Protein AF-G7W9F0-F1 (afdb_monomer)

Solvent-accessible surface area (backbone atoms only — not comparable to full-atom values): 12262 Å² total; per-residue (Å²): 145,71,78,68,65,60,58,56,55,52,53,54,56,57,59,72,75,60,68,89,73,73,65,79,66,88,69,46,74,64,54,53,34,53,52,49,38,54,46,61,60,58,71,61,69,81,61,86,38,56,63,58,47,19,74,74,65,67,46,52,51,70,58,46,38,73,76,39,69,46,54,68,49,41,52,49,49,23,50,52,48,53,49,48,61,28,52,59,64,69,86,69,61,88,69,80,91,68,55,68,68,60,49,55,53,49,50,50,39,50,31,50,50,37,43,48,48,59,52,48,69,46,40,76,80,48,99,68,82,85,71,74,72,70,70,80,81,80,55,64,59,67,66,51,48,55,52,46,39,56,50,47,51,55,50,49,62,75,35,39,83,77,44,59,75,44,61,78,81,46,54,71,67,58,53,36,51,53,51,45,51,41,50,51,56,24,53,77,70,68,46,80,58,60,66,67,58,55,55,52,49,49,66,74,77,104

Structure (mmCIF, N/CA/C/O backbone):
data_AF-G7W9F0-F1
#
_entry.id   AF-G7W9F0-F1
#
loop_
_atom_site.group_PDB
_atom_site.id
_atom_site.type_symbol
_atom_site.label_atom_id
_atom_site.label_alt_id
_atom_site.label_comp_id
_atom_site.label_asym_id
_atom_site.label_entity_id
_atom_site.label_seq_id
_atom_site.pdbx_PDB_ins_code
_atom_site.Cartn_x
_atom_site.Cartn_y
_atom_site.Cartn_z
_atom_site.occupancy
_atom_site.B_iso_or_equiv
_atom_site.auth_seq_id
_atom_site.auth_comp_id
_atom_site.auth_asym_id
_atom_site.auth_atom_id
_atom_site.pdbx_PDB_model_num
ATOM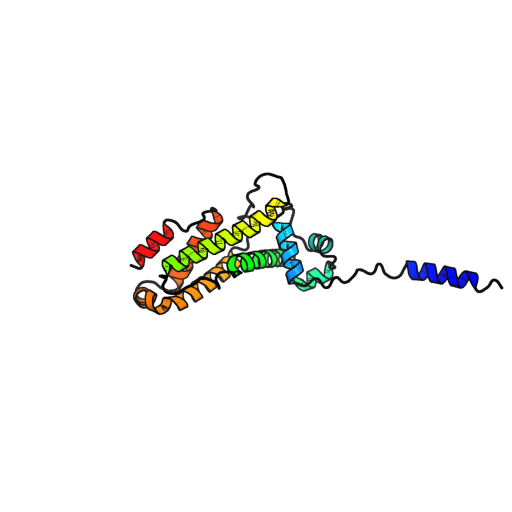 1 N N . MET A 1 1 ? -28.127 -16.343 71.015 1.00 47.62 1 MET A N 1
ATOM 2 C CA . MET A 1 1 ? -28.077 -16.874 69.634 1.00 47.62 1 MET A CA 1
ATOM 3 C C . MET A 1 1 ? -28.679 -15.855 68.645 1.00 47.62 1 MET A C 1
ATOM 5 O O . MET A 1 1 ? -29.548 -16.198 67.866 1.00 47.62 1 MET A O 1
ATOM 9 N N . LEU A 1 2 ? -28.244 -14.585 68.701 1.00 41.56 2 LEU A N 1
ATOM 10 C CA . LEU A 1 2 ? -28.721 -13.490 67.826 1.00 41.56 2 LEU A CA 1
ATOM 11 C C . LEU A 1 2 ? -27.568 -12.614 67.280 1.00 41.56 2 LEU A C 1
ATOM 13 O O . LEU A 1 2 ? -27.803 -11.727 66.473 1.00 41.56 2 LEU A O 1
ATOM 17 N N . GLY A 1 3 ? -26.312 -12.883 67.667 1.00 36.66 3 GLY A N 1
ATOM 18 C CA . GLY A 1 3 ? -25.141 -12.101 67.236 1.00 36.66 3 GLY A CA 1
ATOM 19 C C . GLY A 1 3 ? -24.518 -12.528 65.900 1.00 36.66 3 GLY A C 1
ATOM 20 O O . GLY A 1 3 ? -23.755 -11.765 65.323 1.00 36.66 3 GLY A O 1
ATOM 21 N N . TYR A 1 4 ? -24.851 -13.713 65.378 1.00 40.19 4 TYR A N 1
ATOM 22 C CA . TYR A 1 4 ? -24.243 -14.246 64.146 1.00 40.19 4 TYR A CA 1
ATOM 23 C C . TYR A 1 4 ? -25.062 -13.979 62.875 1.00 40.19 4 TYR A C 1
ATOM 25 O O . TYR A 1 4 ? -24.548 -14.143 61.775 1.00 40.19 4 TYR A O 1
ATOM 33 N N . MET A 1 5 ? -26.318 -13.536 63.002 1.00 40.00 5 MET A N 1
ATOM 34 C CA . MET A 1 5 ? -27.197 -13.327 61.844 1.00 40.00 5 MET A CA 1
ATOM 35 C C . MET A 1 5 ? -26.981 -11.952 61.176 1.00 40.00 5 MET A C 1
ATOM 37 O O . MET A 1 5 ? -27.199 -11.817 59.978 1.00 40.00 5 MET A O 1
ATOM 41 N N . LEU A 1 6 ? -26.468 -10.953 61.911 1.00 42.19 6 LEU A N 1
ATOM 42 C CA . LEU A 1 6 ? -26.143 -9.623 61.367 1.00 42.19 6 LEU A CA 1
ATOM 43 C C . LEU A 1 6 ? -24.779 -9.570 60.654 1.00 42.19 6 LEU A C 1
ATOM 45 O O . LEU A 1 6 ? -24.628 -8.825 59.690 1.00 42.19 6 LEU A O 1
ATOM 49 N N . LEU A 1 7 ? -23.812 -10.402 61.059 1.00 40.84 7 LEU A N 1
ATOM 50 C CA . LEU A 1 7 ? -22.506 -10.496 60.387 1.00 40.84 7 LEU A CA 1
ATOM 51 C C . LEU A 1 7 ? -22.601 -11.146 58.998 1.00 40.84 7 LEU A C 1
ATOM 53 O O . LEU A 1 7 ? -21.864 -10.757 58.099 1.00 40.84 7 LEU A O 1
ATOM 57 N N . GLY A 1 8 ? -23.537 -12.081 58.795 1.00 38.03 8 GLY A N 1
ATOM 58 C CA . GLY A 1 8 ? -23.755 -12.715 57.490 1.00 38.03 8 GLY A CA 1
ATOM 59 C C . GLY A 1 8 ? -24.348 -11.765 56.445 1.00 38.03 8 GLY A C 1
ATOM 60 O O . GLY A 1 8 ? -23.911 -11.765 55.300 1.00 38.03 8 GLY A O 1
ATOM 61 N N . VAL A 1 9 ? -25.295 -10.906 56.838 1.00 43.69 9 VAL A N 1
ATOM 62 C CA . VAL A 1 9 ? -25.929 -9.945 55.916 1.00 43.69 9 VAL A CA 1
ATOM 63 C C . VAL A 1 9 ? -24.989 -8.774 55.601 1.00 43.69 9 VAL A C 1
ATOM 65 O O . VAL A 1 9 ? -24.925 -8.341 54.455 1.00 43.69 9 VAL A O 1
ATOM 68 N N . ALA A 1 10 ? -24.185 -8.321 56.571 1.00 37.44 10 ALA A N 1
ATOM 69 C CA . ALA A 1 10 ? -23.171 -7.290 56.338 1.00 37.44 10 ALA A CA 1
ATOM 70 C C . ALA A 1 10 ? -22.049 -7.757 55.388 1.00 37.44 10 ALA A C 1
ATOM 72 O O . ALA A 1 10 ? -21.593 -6.970 54.563 1.00 37.44 10 ALA A O 1
ATOM 73 N N . LEU A 1 11 ? -21.643 -9.035 55.444 1.00 36.75 11 LEU A N 1
ATOM 74 C CA . LEU A 1 11 ? -20.636 -9.596 54.531 1.00 36.75 11 LEU A CA 1
ATOM 75 C C . LEU A 1 11 ? -21.171 -9.762 53.096 1.00 36.75 11 LEU A C 1
ATOM 77 O O . LEU A 1 11 ? -20.421 -9.604 52.138 1.00 36.75 11 LEU A O 1
ATOM 81 N N . ILE A 1 12 ? -22.472 -10.038 52.938 1.00 41.06 12 ILE A N 1
ATOM 82 C CA . ILE A 1 12 ? -23.128 -10.116 51.622 1.00 41.06 12 ILE A CA 1
ATOM 83 C C . ILE A 1 12 ? -23.271 -8.719 50.996 1.00 41.06 12 ILE A C 1
ATOM 85 O O . ILE A 1 12 ? -23.064 -8.578 49.795 1.00 41.06 12 ILE A O 1
ATOM 89 N N . ILE A 1 13 ? -23.561 -7.685 51.795 1.00 40.62 13 ILE A N 1
ATOM 90 C CA . ILE A 1 13 ? -23.682 -6.301 51.301 1.00 40.62 13 ILE A CA 1
ATOM 91 C C . ILE A 1 13 ? -22.301 -5.699 50.978 1.00 40.62 13 ILE A C 1
ATOM 93 O O . ILE A 1 13 ? -22.160 -5.052 49.947 1.00 40.62 13 ILE A O 1
ATOM 97 N N . LEU A 1 14 ? -21.256 -5.983 51.768 1.00 35.62 14 LEU A N 1
ATOM 98 C CA . LEU A 1 14 ? -19.883 -5.546 51.457 1.00 35.62 14 LEU A CA 1
ATOM 99 C C . LEU A 1 14 ? -19.299 -6.229 50.208 1.00 35.62 14 LEU A C 1
ATOM 101 O O . LEU A 1 14 ? -18.551 -5.597 49.469 1.00 35.62 14 LEU A O 1
ATOM 105 N N . ASN A 1 15 ? -19.672 -7.482 49.928 1.00 35.66 15 ASN A N 1
ATOM 106 C CA . ASN A 1 15 ? -19.278 -8.160 48.687 1.00 35.66 15 ASN A CA 1
ATOM 107 C C . ASN A 1 15 ? -20.084 -7.703 47.457 1.00 35.66 15 ASN A C 1
ATOM 109 O O . ASN A 1 15 ? -19.669 -7.987 46.339 1.00 35.66 15 ASN A O 1
ATOM 113 N N . ALA A 1 16 ? -21.210 -7.003 47.635 1.00 37.94 16 ALA A N 1
ATOM 114 C CA . ALA A 1 16 ? -21.998 -6.455 46.529 1.00 37.94 16 ALA A CA 1
ATOM 115 C C . ALA A 1 16 ? -21.485 -5.084 46.035 1.00 37.94 16 ALA A C 1
ATOM 117 O O . ALA A 1 16 ? -21.877 -4.648 44.956 1.00 37.94 16 ALA A O 1
ATOM 118 N N . GLU A 1 17 ? -20.597 -4.422 46.789 1.00 43.25 17 GLU A N 1
ATOM 119 C CA . GLU A 1 17 ? -20.011 -3.114 46.438 1.00 43.25 17 GLU A CA 1
ATOM 120 C C . GLU A 1 17 ? -18.516 -3.177 46.065 1.00 43.25 17 GLU A C 1
ATOM 122 O O . GLU A 1 17 ? -17.904 -2.146 45.783 1.00 43.25 17 GLU A O 1
ATOM 127 N N . ILE A 1 18 ? -17.915 -4.371 45.995 1.00 42.47 18 ILE A N 1
ATOM 128 C CA . ILE A 1 18 ? -16.535 -4.556 45.527 1.00 42.47 18 ILE A CA 1
ATOM 129 C C . ILE A 1 18 ? -16.546 -5.357 44.228 1.00 42.47 18 ILE A C 1
ATOM 131 O O . ILE A 1 18 ? -16.634 -6.580 44.232 1.00 42.47 18 ILE A O 1
ATOM 135 N N . GLY A 1 19 ? -16.389 -4.629 43.124 1.00 35.75 19 GLY A N 1
ATOM 136 C CA . GLY A 1 19 ? -15.966 -5.179 41.844 1.00 35.75 19 GLY A CA 1
ATOM 137 C C . GLY A 1 19 ? -17.111 -5.555 40.918 1.00 35.75 19 GLY A C 1
ATOM 138 O O . GLY A 1 19 ? -17.415 -6.729 40.736 1.00 35.75 19 GLY A O 1
ATOM 139 N N . ASP A 1 20 ? -17.630 -4.562 40.194 1.00 42.03 20 ASP A N 1
ATOM 140 C CA . ASP A 1 20 ? -17.785 -4.760 38.754 1.00 42.03 20 ASP A CA 1
ATOM 141 C C . ASP A 1 20 ? -16.388 -5.159 38.249 1.00 42.03 20 ASP A C 1
ATOM 143 O O . ASP A 1 20 ? -15.520 -4.309 38.029 1.00 42.03 20 ASP A O 1
ATOM 147 N N . GLU A 1 21 ? -16.099 -6.466 38.259 1.00 38.03 21 GLU A N 1
ATOM 148 C CA . GLU A 1 21 ? -14.935 -7.039 37.604 1.00 38.03 21 GLU A CA 1
ATOM 149 C C . GLU A 1 21 ? -15.091 -6.686 36.131 1.00 38.03 21 GLU A C 1
ATOM 151 O O . GLU A 1 21 ? -15.655 -7.430 35.326 1.00 38.03 21 GLU A O 1
ATOM 156 N N . MET A 1 22 ? -14.573 -5.512 35.779 1.00 40.62 22 MET A N 1
ATOM 157 C CA . MET A 1 22 ? -14.152 -5.197 34.437 1.00 40.62 22 MET A CA 1
ATOM 158 C C . MET A 1 22 ? -13.148 -6.289 34.095 1.00 40.62 22 MET A C 1
ATOM 160 O O . MET A 1 22 ? -11.968 -6.187 34.432 1.00 40.62 22 MET A O 1
ATOM 164 N N . LYS A 1 23 ? -13.647 -7.384 33.503 1.00 37.38 23 LYS A N 1
ATOM 165 C CA . LYS A 1 23 ? -12.828 -8.400 32.860 1.00 37.38 23 LYS A CA 1
ATOM 166 C C . LYS A 1 23 ? -11.822 -7.613 32.048 1.00 37.38 23 LYS A C 1
ATOM 168 O O . LYS A 1 23 ? -12.200 -6.952 31.081 1.00 37.38 23 LYS A O 1
ATOM 173 N N . ILE A 1 24 ? -10.563 -7.641 32.473 1.00 45.94 24 ILE A N 1
ATOM 174 C CA . ILE A 1 24 ? -9.461 -7.195 31.640 1.00 45.94 24 ILE A CA 1
ATOM 175 C C . ILE A 1 24 ? -9.432 -8.241 30.537 1.00 45.94 24 ILE A C 1
ATOM 177 O O . ILE A 1 24 ? -8.804 -9.289 30.656 1.00 45.94 24 ILE A O 1
ATOM 181 N N . ILE A 1 25 ? -10.252 -8.022 29.514 1.00 53.50 25 ILE A N 1
ATOM 182 C CA . ILE A 1 25 ? -10.116 -8.727 28.260 1.00 53.50 25 ILE A CA 1
ATOM 183 C C . ILE A 1 25 ? -8.716 -8.317 27.809 1.00 53.50 25 ILE A C 1
ATOM 185 O O . ILE A 1 25 ? -8.440 -7.124 27.668 1.00 53.50 25 ILE A O 1
ATOM 189 N N . ASP A 1 26 ? -7.814 -9.288 27.699 1.00 65.38 26 ASP A N 1
ATOM 190 C CA . ASP A 1 26 ? -6.466 -9.094 27.166 1.00 65.38 26 ASP A CA 1
ATOM 191 C C . ASP A 1 26 ? -6.587 -8.817 25.661 1.00 65.38 26 ASP A C 1
ATOM 193 O O . ASP A 1 26 ? -6.345 -9.670 24.813 1.00 65.38 26 ASP A O 1
ATOM 197 N N . VAL A 1 27 ? -7.135 -7.645 25.331 1.00 76.25 27 VAL A N 1
ATOM 198 C CA . VAL A 1 27 ? -7.306 -7.175 23.963 1.00 76.25 27 VAL A CA 1
ATOM 199 C C . VAL A 1 27 ? -5.952 -6.650 23.527 1.00 76.25 27 VAL A C 1
ATOM 201 O O . VAL A 1 27 ? -5.470 -5.635 24.041 1.00 76.25 27 VAL A O 1
ATOM 204 N N . SER A 1 28 ? -5.329 -7.334 22.571 1.00 86.88 28 SER A N 1
ATOM 205 C CA . SER A 1 28 ? -4.035 -6.904 22.068 1.00 86.88 28 SER A CA 1
ATOM 206 C C . SER A 1 28 ? -4.157 -5.576 21.317 1.00 86.88 28 SER A C 1
ATOM 208 O O . SER A 1 28 ? -5.213 -5.184 20.813 1.00 86.88 28 SER A O 1
ATOM 210 N N . ARG A 1 29 ? -3.027 -4.883 21.166 1.00 87.19 29 ARG A N 1
ATOM 211 C CA . ARG A 1 29 ? -2.943 -3.678 20.332 1.00 87.19 29 ARG A CA 1
ATOM 212 C C . ARG A 1 29 ? -3.455 -3.920 18.909 1.00 87.19 29 ARG A C 1
ATOM 214 O O . ARG A 1 29 ? -4.062 -3.029 18.321 1.00 87.19 29 ARG A O 1
ATOM 221 N N . GLU A 1 30 ? -3.193 -5.103 18.360 1.00 84.81 30 GLU A N 1
ATOM 222 C CA . GLU A 1 30 ? -3.622 -5.487 17.016 1.00 84.81 30 GLU A CA 1
ATOM 223 C C . GLU A 1 30 ? -5.133 -5.742 16.945 1.00 84.81 30 GLU A C 1
ATOM 225 O O . GLU A 1 30 ? -5.777 -5.277 16.006 1.00 84.81 30 GLU A O 1
ATOM 230 N N . ASP A 1 31 ? -5.722 -6.357 17.973 1.00 85.50 31 ASP A N 1
ATOM 231 C CA . ASP A 1 31 ? -7.177 -6.523 18.070 1.00 85.50 31 ASP A CA 1
ATOM 232 C C . ASP A 1 31 ? -7.892 -5.167 18.117 1.00 85.50 31 ASP A C 1
ATOM 234 O O . ASP A 1 31 ? -8.899 -4.965 17.437 1.00 85.50 31 ASP A O 1
ATOM 238 N N . ILE A 1 32 ? -7.332 -4.190 18.844 1.00 87.88 32 ILE A N 1
ATOM 239 C CA . ILE A 1 32 ? -7.872 -2.823 18.882 1.00 87.88 32 ILE A CA 1
ATOM 240 C C . ILE A 1 32 ? -7.801 -2.163 17.496 1.00 87.88 32 ILE A C 1
ATOM 242 O O . ILE A 1 32 ? -8.746 -1.487 17.086 1.00 87.88 32 ILE A O 1
ATOM 246 N N . LEU A 1 33 ? -6.703 -2.361 16.754 1.00 87.69 33 LEU A N 1
ATOM 247 C CA . LEU A 1 33 ? -6.561 -1.837 15.391 1.00 87.69 33 LEU A CA 1
ATOM 248 C C . LEU A 1 33 ? -7.573 -2.469 14.430 1.00 87.69 33 LEU A C 1
ATOM 250 O O . LEU A 1 33 ? -8.168 -1.755 13.621 1.00 87.69 33 LEU A O 1
ATOM 254 N N . LYS A 1 34 ? -7.806 -3.779 14.551 1.00 83.44 34 LYS A N 1
ATOM 255 C CA . LYS A 1 34 ? -8.809 -4.509 13.771 1.00 83.44 34 LYS A CA 1
ATOM 256 C C . LYS A 1 34 ? -10.227 -4.004 14.053 1.00 83.44 34 LYS A C 1
ATOM 258 O O . LYS A 1 34 ? -10.957 -3.695 13.117 1.00 83.44 34 LYS A O 1
ATOM 263 N N . ILE A 1 35 ? -10.591 -3.827 15.321 1.00 83.81 35 ILE A N 1
ATOM 264 C CA . ILE A 1 35 ? -11.907 -3.289 15.707 1.00 83.81 35 ILE A CA 1
ATOM 265 C C . ILE A 1 35 ? -12.059 -1.840 15.226 1.00 83.81 35 ILE A C 1
ATOM 267 O O . ILE A 1 35 ? -13.080 -1.471 14.647 1.00 83.81 35 ILE A O 1
ATOM 271 N N . GLY A 1 36 ? -11.023 -1.010 15.381 1.00 81.81 36 GLY A N 1
ATOM 272 C CA . GLY A 1 36 ? -11.036 0.364 14.874 1.00 81.81 36 GLY A CA 1
ATOM 273 C C . GLY A 1 36 ? -11.211 0.441 13.355 1.00 81.81 36 GLY A C 1
ATOM 274 O O . GLY A 1 36 ? -11.868 1.350 12.846 1.00 81.81 36 GLY A O 1
ATOM 275 N N . MET A 1 37 ? -10.655 -0.527 12.627 1.00 79.62 37 MET A N 1
ATOM 276 C CA . MET A 1 37 ? -10.789 -0.650 11.177 1.00 79.62 37 MET A CA 1
ATOM 277 C C . MET A 1 37 ? -12.226 -1.008 10.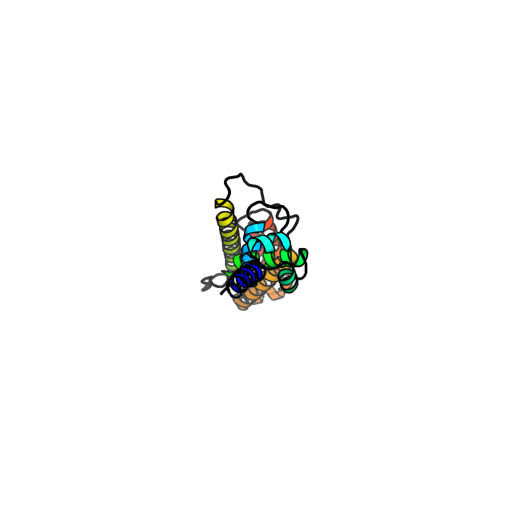784 1.00 79.62 37 MET A C 1
ATOM 279 O O . MET A 1 37 ? -12.783 -0.346 9.913 1.00 79.62 37 MET A O 1
ATOM 283 N N . GLU A 1 38 ? -12.852 -1.969 11.470 1.00 75.81 38 GLU A N 1
ATOM 284 C CA . GLU A 1 38 ? -14.270 -2.328 11.289 1.00 75.81 38 GLU A CA 1
ATOM 285 C C . GLU A 1 38 ? -15.210 -1.136 11.566 1.00 75.81 38 GLU A C 1
ATOM 287 O O . GLU A 1 38 ? -16.205 -0.924 10.866 1.00 75.81 38 GLU A O 1
ATOM 292 N N . MET A 1 39 ? -14.876 -0.293 12.548 1.00 75.19 39 MET A N 1
ATOM 293 C CA . MET A 1 39 ? -15.639 0.923 12.857 1.00 75.19 39 MET A CA 1
ATOM 294 C C . MET A 1 39 ? -15.530 2.002 11.770 1.00 75.19 39 MET A C 1
ATOM 296 O O . MET A 1 39 ? -16.514 2.686 11.493 1.00 75.19 39 MET A O 1
ATOM 300 N N . LEU A 1 40 ? -14.358 2.176 11.145 1.00 69.75 40 LEU A N 1
ATOM 301 C CA . LEU A 1 40 ? -14.171 3.163 10.071 1.00 69.75 40 LEU A CA 1
ATOM 302 C C . LEU A 1 40 ? -14.915 2.787 8.784 1.00 69.75 40 LEU A C 1
ATOM 304 O O . LEU A 1 40 ? -15.366 3.671 8.056 1.00 69.75 40 LEU A O 1
ATOM 308 N N . THR A 1 41 ? -15.023 1.494 8.491 1.00 61.34 41 THR A N 1
ATOM 309 C CA . THR A 1 41 ? -15.533 0.986 7.210 1.00 61.34 41 THR A CA 1
ATOM 310 C C . THR A 1 41 ? -17.021 0.635 7.232 1.00 61.34 41 THR A C 1
ATOM 312 O O . THR A 1 41 ? -17.650 0.640 6.179 1.00 61.34 41 THR A O 1
ATOM 315 N N . SER A 1 42 ? -17.625 0.417 8.406 1.00 60.22 42 SER A N 1
ATOM 316 C CA . SER A 1 42 ? -19.055 0.081 8.583 1.00 60.22 42 SER A CA 1
ATOM 317 C C . SER A 1 42 ? -20.041 1.247 8.367 1.00 60.22 42 SER A C 1
ATOM 319 O O . SER A 1 42 ? -21.216 1.156 8.719 1.00 60.22 42 SER A O 1
ATOM 321 N N . GLY A 1 43 ? -19.600 2.373 7.795 1.00 50.75 43 GLY A N 1
ATOM 322 C CA . GLY A 1 43 ? -20.479 3.493 7.431 1.00 50.75 43 GLY A CA 1
ATOM 323 C C . GLY A 1 43 ? -20.985 4.341 8.607 1.00 50.75 43 GLY A C 1
ATOM 324 O O . GLY A 1 43 ? -21.613 5.378 8.384 1.00 50.75 43 GLY A O 1
ATOM 325 N N . ASN A 1 44 ? -20.650 3.991 9.853 1.00 47.84 44 ASN A N 1
ATOM 326 C CA . ASN A 1 44 ? -20.874 4.841 11.022 1.00 47.84 44 ASN A CA 1
ATOM 327 C C . ASN A 1 44 ? -19.726 5.865 11.141 1.00 47.84 44 ASN A C 1
ATOM 329 O O . ASN A 1 44 ? -18.969 5.902 12.105 1.00 47.84 44 ASN A O 1
ATOM 333 N N . VAL A 1 45 ? -19.580 6.708 10.109 1.00 45.53 45 VAL A N 1
ATOM 334 C CA . VAL A 1 45 ? -18.456 7.646 9.870 1.00 45.53 45 VAL A CA 1
ATOM 335 C C . VAL A 1 45 ? -18.385 8.786 10.906 1.00 45.53 45 VAL A C 1
ATOM 337 O O . VAL A 1 45 ? -17.633 9.748 10.758 1.00 45.53 45 VAL A O 1
ATOM 340 N N . ARG A 1 46 ? -19.123 8.704 12.019 1.00 51.19 46 ARG A N 1
ATOM 341 C CA . ARG A 1 46 ? -19.061 9.686 13.109 1.00 51.19 46 ARG A CA 1
ATOM 342 C C . ARG A 1 46 ? -17.849 9.433 14.006 1.00 51.19 46 ARG A C 1
ATOM 344 O O . ARG A 1 46 ? -17.956 9.218 15.197 1.00 51.19 46 ARG A O 1
ATOM 351 N N . SER A 1 47 ? -16.684 9.562 13.378 1.00 59.06 47 SER A N 1
ATOM 352 C CA . SER A 1 47 ? -15.342 9.675 13.932 1.00 59.06 47 SER A CA 1
ATOM 353 C C . SER A 1 47 ? -14.901 8.547 14.865 1.00 59.06 47 SER A C 1
ATOM 355 O O . SER A 1 47 ? -15.326 8.484 16.003 1.00 59.06 47 SER A O 1
ATOM 357 N N . LEU A 1 48 ? -13.930 7.744 14.430 1.00 75.38 48 LEU A N 1
ATOM 358 C CA . LEU A 1 48 ? -13.179 6.853 15.314 1.00 75.38 48 LEU A CA 1
ATOM 359 C C . LEU A 1 48 ? -12.619 7.652 16.509 1.00 75.38 48 LEU A C 1
ATOM 361 O O . LEU A 1 48 ? -11.734 8.499 16.331 1.00 75.38 48 LEU A O 1
ATOM 365 N N . THR A 1 49 ? -13.156 7.430 17.713 1.00 82.06 49 THR A N 1
ATOM 366 C CA . THR A 1 49 ? -12.625 7.994 18.961 1.00 82.06 49 THR A CA 1
ATOM 367 C C . THR A 1 49 ? -12.171 6.903 19.925 1.00 82.06 49 THR A C 1
ATOM 369 O O . THR A 1 49 ? -12.632 5.765 19.877 1.00 82.06 49 THR A O 1
ATOM 372 N N . LEU A 1 50 ? -11.286 7.274 20.855 1.00 86.00 50 LEU A N 1
ATOM 373 C CA . LEU A 1 50 ? -10.862 6.399 21.954 1.00 86.00 50 LEU A CA 1
ATOM 374 C C . LEU A 1 50 ? -12.053 5.967 22.829 1.00 86.00 50 LEU A C 1
ATOM 376 O O . LEU A 1 50 ? -12.038 4.879 23.390 1.00 86.00 50 LEU A O 1
ATOM 380 N N . ARG A 1 51 ? -13.102 6.795 22.929 1.00 84.56 51 ARG A N 1
ATOM 381 C CA . ARG A 1 51 ? -14.317 6.465 23.684 1.00 84.56 51 ARG A CA 1
ATOM 382 C C . ARG A 1 51 ? -15.139 5.389 22.979 1.00 84.56 51 ARG A C 1
ATOM 384 O O . ARG A 1 51 ? -15.565 4.443 23.631 1.00 84.56 51 ARG A O 1
ATOM 391 N N . ASP A 1 52 ? -15.305 5.508 21.666 1.00 82.38 52 ASP A N 1
ATOM 392 C CA . ASP A 1 52 ? -16.051 4.520 20.884 1.00 82.38 52 ASP A CA 1
ATOM 393 C C . ASP A 1 52 ? -15.314 3.173 20.879 1.00 82.38 52 ASP A C 1
ATOM 395 O O . ASP A 1 52 ? -15.924 2.126 21.092 1.00 82.38 52 ASP A O 1
ATOM 399 N N . LEU A 1 53 ? -13.981 3.189 20.756 1.00 84.94 53 LEU A N 1
ATOM 400 C CA . LEU A 1 53 ? -13.171 1.978 20.912 1.00 84.94 53 LEU A CA 1
ATOM 401 C C . LEU A 1 53 ? -13.296 1.375 22.306 1.00 84.94 53 LEU A C 1
ATOM 403 O O . LEU A 1 53 ? -13.437 0.164 22.422 1.00 84.94 53 LEU A O 1
ATOM 407 N N . SER A 1 54 ? -13.275 2.192 23.359 1.00 86.00 54 SER A N 1
ATOM 408 C CA . SER A 1 54 ? -13.445 1.711 24.733 1.00 86.00 54 SER A CA 1
ATOM 409 C C . SER A 1 54 ? -14.765 0.956 24.897 1.00 86.00 54 SER A C 1
ATOM 411 O O . SER A 1 54 ? -14.771 -0.154 25.421 1.00 86.00 54 SER A O 1
ATOM 413 N N . SER A 1 55 ? -15.861 1.497 24.351 1.00 83.50 55 SER A N 1
ATOM 414 C CA . SER A 1 55 ? -17.170 0.833 24.397 1.00 83.50 55 SER A CA 1
ATOM 415 C C . SER A 1 55 ? -17.237 -0.477 23.612 1.00 83.50 55 SER A C 1
ATOM 417 O O . SER A 1 55 ? -17.968 -1.375 24.012 1.00 83.50 55 SER A O 1
ATOM 419 N N . GLN A 1 56 ? -16.477 -0.600 22.519 1.00 81.00 56 GLN A N 1
ATOM 420 C CA . GLN A 1 56 ? -16.491 -1.791 21.661 1.00 81.00 56 GLN A CA 1
ATOM 421 C C . GLN A 1 56 ? -15.507 -2.872 22.127 1.00 81.00 56 GLN A C 1
ATOM 423 O O . GLN A 1 56 ? -15.726 -4.056 21.897 1.00 81.00 56 GLN A O 1
ATOM 428 N N . THR A 1 57 ? -14.409 -2.471 22.768 1.00 81.81 57 THR A N 1
ATOM 429 C CA . THR A 1 57 ? -13.318 -3.371 23.184 1.00 81.81 57 THR A CA 1
ATOM 430 C C . THR A 1 57 ? -13.397 -3.767 24.659 1.00 81.81 57 THR A C 1
ATOM 432 O O . THR A 1 57 ? -12.762 -4.738 25.056 1.00 81.81 57 THR A O 1
ATOM 435 N N . GLY A 1 58 ? -14.116 -3.004 25.493 1.00 81.12 58 GLY A N 1
ATOM 436 C CA . GLY A 1 58 ? -14.072 -3.132 26.956 1.00 81.12 58 GLY A CA 1
ATOM 437 C C . GLY A 1 58 ? -12.779 -2.594 27.585 1.00 81.12 58 GLY A C 1
ATOM 438 O O . GLY A 1 58 ? -12.632 -2.608 28.805 1.00 81.12 58 GLY A O 1
ATOM 439 N N . VAL A 1 59 ? -11.840 -2.088 26.777 1.00 86.31 59 VAL A N 1
ATOM 440 C CA . VAL A 1 59 ? -10.580 -1.504 27.248 1.00 86.31 59 VAL A CA 1
ATOM 441 C C . VAL A 1 59 ? -10.841 -0.098 27.774 1.00 86.31 59 VAL A C 1
ATOM 443 O O . VAL A 1 59 ? -11.537 0.695 27.139 1.00 86.31 59 VAL A O 1
ATOM 446 N N . SER A 1 60 ? -10.255 0.258 28.919 1.00 87.50 60 SER A N 1
ATOM 447 C CA . SER A 1 60 ? -10.425 1.601 29.480 1.00 87.50 60 SER A CA 1
ATOM 448 C C . SER A 1 60 ? -9.894 2.689 28.535 1.00 87.50 60 SER A C 1
ATOM 450 O O . SER A 1 60 ? -8.872 2.518 27.863 1.00 87.50 60 SER A O 1
ATOM 452 N N . VAL A 1 61 ? -10.540 3.859 28.530 1.00 87.69 61 VAL A N 1
ATOM 453 C CA . VAL A 1 61 ? -10.071 5.021 27.756 1.00 87.69 61 VAL A CA 1
ATOM 454 C C . VAL A 1 61 ? -8.622 5.381 28.114 1.00 87.69 61 VAL A C 1
ATOM 456 O O . VAL A 1 61 ? -7.835 5.671 27.218 1.00 87.69 61 VAL A O 1
ATOM 459 N N . GLY A 1 62 ? -8.241 5.308 29.397 1.00 86.00 62 GLY A N 1
ATOM 460 C CA . GLY A 1 62 ? -6.867 5.570 29.850 1.00 86.00 62 GLY A CA 1
ATOM 461 C C . GLY A 1 62 ? -5.844 4.592 29.264 1.00 86.00 62 GLY A C 1
ATOM 462 O O . GLY A 1 62 ? -4.781 5.002 28.806 1.00 86.00 62 GLY A O 1
ATOM 463 N N . THR A 1 63 ? -6.194 3.309 29.181 1.00 85.88 63 THR A N 1
ATOM 464 C CA . THR A 1 63 ? -5.359 2.290 28.530 1.00 85.88 63 THR A CA 1
ATOM 465 C C . THR A 1 63 ? -5.222 2.557 27.028 1.00 85.88 63 THR A C 1
ATOM 467 O O . THR A 1 63 ? -4.126 2.463 26.482 1.00 85.88 63 THR A O 1
ATOM 470 N N . LEU A 1 64 ? -6.297 2.968 26.351 1.00 87.25 64 LEU A N 1
ATOM 471 C CA . LEU A 1 64 ? -6.241 3.341 24.932 1.00 87.25 64 LEU A CA 1
ATOM 472 C C . LEU A 1 64 ? -5.385 4.595 24.686 1.00 87.25 64 LEU A C 1
ATOM 474 O O . LEU A 1 64 ? -4.673 4.661 23.682 1.00 87.25 64 LEU A O 1
ATOM 478 N N . TYR A 1 65 ? -5.395 5.563 25.611 1.00 86.88 65 TYR A N 1
ATOM 479 C CA . TYR A 1 65 ? -4.466 6.698 25.591 1.00 86.88 65 TYR A CA 1
ATOM 480 C C . TYR A 1 65 ? -3.004 6.240 25.692 1.00 86.88 65 TYR A C 1
ATOM 482 O O . TYR A 1 65 ? -2.164 6.780 24.977 1.00 86.88 65 TYR A O 1
ATOM 490 N N . ASN A 1 66 ? -2.699 5.211 26.488 1.00 85.88 66 ASN A N 1
ATOM 491 C CA . ASN A 1 66 ? -1.345 4.648 26.556 1.00 85.88 66 ASN A CA 1
ATOM 492 C C . ASN A 1 66 ? -0.927 3.955 25.248 1.00 85.88 66 ASN A C 1
ATOM 494 O O . ASN A 1 66 ? 0.228 4.061 24.846 1.00 85.88 66 ASN A O 1
ATOM 498 N N . TYR A 1 67 ? -1.848 3.270 24.562 1.00 85.56 67 TYR A N 1
ATOM 499 C CA . TYR A 1 67 ? -1.540 2.586 23.298 1.00 85.56 67 TYR A CA 1
ATOM 500 C C . TYR A 1 67 ? -1.355 3.527 22.101 1.00 85.56 67 TYR A C 1
ATOM 502 O O . TYR A 1 67 ? -0.506 3.259 21.243 1.00 85.56 67 TYR A O 1
ATOM 510 N N . PHE A 1 68 ? -2.178 4.579 22.011 1.00 86.50 68 PHE A N 1
ATOM 511 C CA . PHE A 1 68 ? -2.325 5.380 20.788 1.00 86.50 68 PHE A CA 1
ATOM 512 C C . PHE A 1 68 ? -2.146 6.886 20.987 1.00 86.50 68 PHE A C 1
ATOM 514 O O . PHE A 1 68 ? -2.158 7.617 20.004 1.00 86.50 68 PHE A O 1
ATOM 521 N N . GLY A 1 69 ? -2.007 7.385 22.215 1.00 85.50 69 GLY A N 1
ATOM 522 C CA . GLY A 1 69 ? -1.714 8.790 22.516 1.00 85.50 69 GLY A CA 1
ATOM 523 C C . GLY A 1 69 ? -2.869 9.770 22.275 1.00 85.50 69 GLY A C 1
ATOM 524 O O . GLY A 1 69 ? -3.274 10.484 23.184 1.00 85.50 69 GLY A O 1
ATOM 525 N N . ASN A 1 70 ? -3.407 9.861 21.058 1.00 83.56 70 ASN A N 1
ATOM 526 C CA . ASN A 1 70 ? -4.518 10.756 20.725 1.00 83.56 70 ASN A CA 1
ATOM 527 C C . ASN A 1 70 ? -5.359 10.244 19.543 1.00 83.56 70 ASN A C 1
ATOM 529 O O . ASN A 1 70 ? -4.995 9.296 18.851 1.00 83.56 70 ASN A O 1
ATOM 533 N N . LYS A 1 71 ? -6.497 10.907 19.296 1.00 79.12 71 LYS A N 1
ATOM 534 C CA . LYS A 1 71 ? -7.452 10.558 18.231 1.00 79.12 71 LYS A CA 1
ATOM 535 C C . LYS A 1 71 ? -6.817 10.520 16.837 1.00 79.12 71 LYS A C 1
ATOM 537 O O . LYS A 1 71 ? -7.135 9.635 16.049 1.00 79.12 71 LYS A O 1
ATOM 542 N N . GLU A 1 72 ? -5.936 11.464 16.527 1.00 75.31 72 GLU A N 1
ATOM 543 C CA . GLU A 1 72 ? -5.321 11.549 15.200 1.00 75.31 72 GLU A CA 1
ATOM 544 C C . GLU A 1 72 ? -4.266 10.463 14.997 1.00 75.31 72 GLU A C 1
ATOM 546 O O . GLU A 1 72 ? -4.197 9.867 13.926 1.00 75.31 72 GLU A O 1
ATOM 551 N N . GLN A 1 73 ? -3.485 10.148 16.030 1.00 81.50 73 GLN A N 1
ATOM 552 C CA . GLN A 1 73 ? -2.571 9.013 15.997 1.00 81.50 73 GLN A CA 1
ATOM 553 C C . GLN A 1 73 ? -3.329 7.690 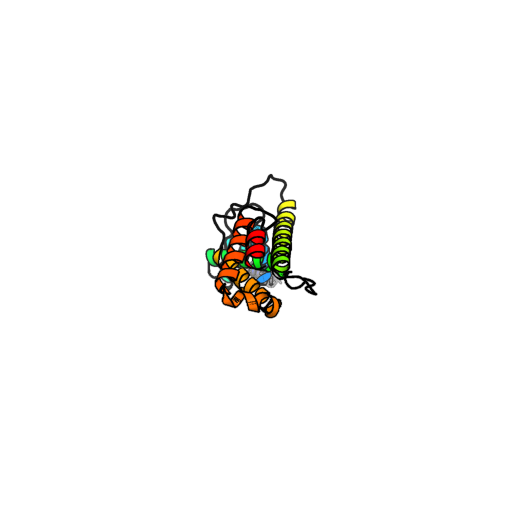15.869 1.00 81.50 73 GLN A C 1
ATOM 555 O O . GLN A 1 73 ? -3.008 6.911 14.979 1.00 81.50 73 GLN A O 1
ATOM 560 N N . LEU A 1 74 ? -4.392 7.479 16.649 1.00 83.00 74 LEU A N 1
ATOM 561 C CA . LEU A 1 74 ? -5.250 6.303 16.516 1.00 83.00 74 LEU A CA 1
ATOM 562 C C . LEU A 1 74 ? -5.751 6.113 15.074 1.00 83.00 74 LEU A C 1
ATOM 564 O O . LEU A 1 74 ? -5.611 5.032 14.510 1.00 83.00 74 LEU A O 1
ATOM 568 N N . LYS A 1 75 ? -6.301 7.166 14.455 1.00 75.81 75 LYS A N 1
ATOM 569 C CA . LYS A 1 75 ? -6.755 7.111 13.056 1.00 75.81 75 LYS A CA 1
ATOM 570 C C . LYS A 1 75 ? -5.627 6.737 12.101 1.00 75.81 75 LYS A C 1
ATOM 572 O O . LYS A 1 75 ? -5.823 5.872 11.251 1.00 75.81 75 LYS A O 1
ATOM 577 N N . ARG A 1 76 ? -4.455 7.375 12.236 1.00 75.94 76 ARG A N 1
ATOM 578 C CA . ARG A 1 76 ? -3.283 7.068 11.399 1.00 75.94 76 ARG A CA 1
ATOM 579 C C . ARG A 1 76 ? -2.891 5.605 11.511 1.00 75.94 76 ARG A C 1
ATOM 581 O O . ARG A 1 76 ? -2.582 4.986 10.502 1.00 75.94 76 ARG A O 1
ATOM 588 N N . GLU A 1 77 ? -2.923 5.059 12.716 1.00 83.12 77 GLU A N 1
ATOM 589 C CA . GLU A 1 77 ? -2.518 3.685 12.967 1.00 83.12 77 GLU A CA 1
ATOM 590 C C . GLU A 1 77 ? -3.537 2.653 12.491 1.00 83.12 77 GLU A C 1
ATOM 592 O O . GLU A 1 77 ? -3.146 1.666 11.873 1.00 83.12 77 GLU A O 1
ATOM 597 N N . VAL A 1 78 ? -4.833 2.898 12.692 1.00 79.69 78 VAL A N 1
ATOM 598 C CA . VAL A 1 78 ? -5.901 2.039 12.155 1.00 79.69 78 VAL A CA 1
ATOM 599 C C . VAL A 1 78 ? -5.871 2.024 10.628 1.00 79.69 78 VAL A C 1
ATOM 601 O O . VAL A 1 78 ? -5.949 0.962 10.012 1.00 79.69 78 VAL A O 1
ATOM 604 N N . LEU A 1 79 ? -5.686 3.186 9.999 1.00 73.94 79 LEU A N 1
ATOM 605 C CA . LEU A 1 79 ? -5.506 3.258 8.551 1.00 73.94 79 LEU A CA 1
ATOM 606 C C . LEU A 1 79 ? -4.209 2.548 8.147 1.00 73.94 79 LEU A C 1
ATOM 608 O O . LEU A 1 79 ? -4.229 1.685 7.279 1.00 73.94 79 LEU A O 1
ATOM 612 N N . GLY A 1 80 ? -3.089 2.808 8.820 1.00 75.88 80 GLY A N 1
ATOM 613 C CA . GLY A 1 80 ? -1.815 2.130 8.563 1.00 75.88 80 GLY A CA 1
ATOM 614 C C . GLY A 1 80 ? -1.887 0.601 8.679 1.00 75.88 80 GLY A C 1
ATOM 615 O O . GLY A 1 80 ? -1.192 -0.093 7.928 1.00 75.88 80 GLY A O 1
ATOM 616 N N . TYR A 1 81 ? -2.733 0.084 9.576 1.00 79.31 81 TYR A N 1
ATOM 617 C CA . TYR A 1 81 ? -3.055 -1.336 9.717 1.00 79.31 81 TYR A CA 1
ATOM 618 C C . TYR A 1 81 ? -3.865 -1.859 8.529 1.00 79.31 81 TYR A C 1
ATOM 620 O O . TYR A 1 81 ? -3.496 -2.876 7.945 1.00 79.31 81 TYR A O 1
ATOM 628 N N . PHE A 1 82 ? -4.891 -1.120 8.097 1.00 77.38 82 PHE A N 1
ATOM 629 C CA . PHE A 1 82 ? -5.651 -1.444 6.890 1.00 77.38 82 PHE A CA 1
ATOM 630 C C . PHE A 1 82 ? -4.738 -1.593 5.668 1.00 77.38 82 PHE A C 1
ATOM 632 O O . PHE A 1 82 ? -4.815 -2.582 4.941 1.00 77.38 82 PHE A O 1
ATOM 639 N N . TRP A 1 83 ? -3.809 -0.654 5.496 1.00 74.38 83 TRP A N 1
ATOM 640 C CA . TRP A 1 83 ? -2.833 -0.675 4.408 1.00 74.38 83 TRP A CA 1
ATOM 641 C C . TRP A 1 83 ? -1.844 -1.814 4.535 1.00 74.38 83 TRP A C 1
ATOM 643 O O . TRP A 1 83 ? -1.570 -2.494 3.552 1.00 74.38 83 TRP A O 1
ATOM 653 N N . LYS A 1 84 ? -1.362 -2.075 5.757 1.00 75.38 84 LYS A N 1
ATOM 654 C CA . LYS A 1 84 ? -0.526 -3.247 6.027 1.00 75.38 84 LYS A CA 1
ATOM 655 C C . LYS A 1 84 ? -1.221 -4.510 5.529 1.00 75.38 84 LYS A C 1
ATOM 657 O O . LYS A 1 84 ? -0.564 -5.284 4.858 1.00 75.38 84 LYS A O 1
ATOM 662 N N . LEU A 1 85 ? -2.512 -4.691 5.811 1.00 76.56 85 LEU A N 1
ATOM 663 C CA . LEU A 1 85 ? -3.279 -5.863 5.382 1.00 76.56 85 LEU A CA 1
ATOM 664 C C . LEU A 1 85 ? -3.527 -5.897 3.871 1.00 76.56 85 LEU A C 1
ATOM 666 O O . LEU A 1 85 ? -3.346 -6.946 3.255 1.00 76.56 85 LEU A O 1
ATOM 670 N N . ALA A 1 86 ? -3.900 -4.767 3.265 1.00 74.00 86 ALA A N 1
ATOM 671 C CA . ALA A 1 86 ? -4.126 -4.683 1.823 1.00 74.00 86 ALA A CA 1
ATOM 672 C C . ALA A 1 86 ? -2.847 -4.998 1.019 1.00 74.00 86 ALA A C 1
ATOM 674 O O . ALA A 1 86 ? -2.917 -5.696 0.006 1.00 74.00 86 ALA A O 1
ATOM 675 N N . MET A 1 87 ? -1.690 -4.554 1.523 1.00 68.62 87 MET A N 1
ATOM 676 C CA . MET A 1 87 ? -0.363 -4.784 0.937 1.00 68.62 87 MET A CA 1
ATOM 677 C C . MET A 1 87 ? 0.306 -6.087 1.420 1.00 68.62 87 MET A C 1
ATOM 679 O O . MET A 1 87 ? 1.327 -6.495 0.880 1.00 68.62 87 MET A O 1
ATOM 683 N N . HIS A 1 88 ? -0.247 -6.788 2.423 1.00 67.56 88 HIS A N 1
ATOM 684 C CA . HIS A 1 88 ? 0.447 -7.903 3.093 1.00 67.56 88 HIS A CA 1
ATOM 685 C C . HIS A 1 88 ? 0.751 -9.098 2.177 1.00 67.56 88 HIS A C 1
ATOM 687 O O . HIS A 1 88 ? 1.597 -9.918 2.515 1.00 67.56 88 HIS A O 1
ATOM 693 N N . GLN A 1 89 ? 0.061 -9.220 1.041 1.00 54.22 89 GLN A N 1
ATOM 694 C CA . GLN A 1 89 ? 0.167 -10.385 0.156 1.00 54.22 89 GLN A CA 1
ATOM 695 C C . GLN A 1 89 ? 1.089 -10.178 -1.053 1.00 54.22 89 GLN A C 1
ATOM 697 O O . GLN A 1 89 ? 1.150 -11.044 -1.920 1.00 54.22 89 GLN A O 1
ATOM 702 N N . GLU A 1 90 ? 1.845 -9.081 -1.102 1.00 52.53 90 GLU A N 1
ATOM 703 C CA . GLU A 1 90 ? 2.904 -8.875 -2.104 1.00 52.53 90 GLU A CA 1
ATOM 704 C C . GLU A 1 90 ? 4.068 -9.875 -1.948 1.00 52.53 90 GLU A C 1
ATOM 706 O O . GLU A 1 90 ? 4.853 -10.057 -2.871 1.00 52.53 90 GLU A O 1
ATOM 711 N N . SER A 1 91 ? 4.165 -10.568 -0.806 1.00 49.25 91 SER A N 1
ATOM 712 C CA . SER A 1 91 ? 5.175 -11.600 -0.534 1.00 49.25 91 SER A CA 1
ATOM 713 C C . SER A 1 91 ? 4.914 -12.952 -1.215 1.00 49.25 91 SER A C 1
ATOM 715 O O . SER A 1 91 ? 5.726 -13.860 -1.060 1.00 49.25 91 SER A O 1
ATOM 717 N N . VAL A 1 92 ? 3.799 -13.103 -1.943 1.00 48.69 92 VAL A N 1
ATOM 718 C CA . VAL A 1 92 ? 3.418 -14.340 -2.659 1.00 48.69 92 VAL A CA 1
ATOM 719 C C . VAL A 1 92 ? 3.163 -14.049 -4.141 1.00 48.69 92 VAL A C 1
ATOM 721 O O . VAL A 1 92 ? 2.204 -14.530 -4.743 1.00 48.69 92 VAL A O 1
ATOM 724 N N . LEU A 1 93 ? 3.991 -13.197 -4.740 1.00 55.50 93 LEU A N 1
ATOM 725 C CA . LEU A 1 93 ? 4.117 -13.184 -6.190 1.00 55.50 93 LEU A CA 1
ATOM 726 C C . LEU A 1 93 ? 5.012 -14.370 -6.557 1.00 55.50 93 LEU A C 1
ATOM 728 O O . LEU A 1 93 ? 6.171 -14.393 -6.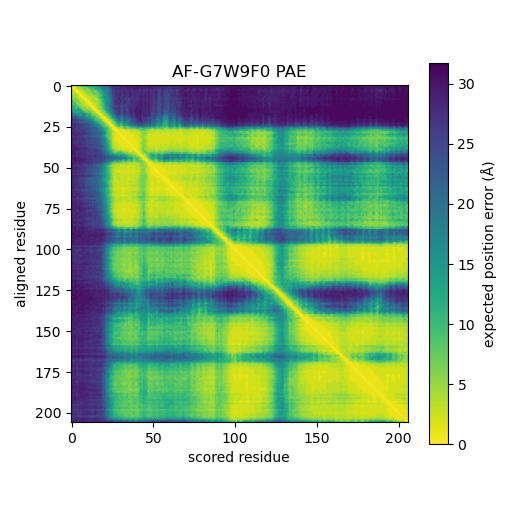158 1.00 55.50 93 LEU A O 1
ATOM 732 N N . ASP A 1 94 ? 4.468 -15.364 -7.267 1.00 53.59 94 ASP A N 1
ATOM 733 C CA . ASP A 1 94 ? 5.285 -16.343 -7.993 1.00 53.59 94 ASP A CA 1
ATOM 734 C C . ASP A 1 94 ? 6.060 -15.550 -9.051 1.00 53.59 94 ASP A C 1
ATOM 736 O O . ASP A 1 94 ? 5.546 -15.206 -10.115 1.00 53.59 94 ASP A O 1
ATOM 740 N N . CYS A 1 95 ? 7.267 -15.137 -8.682 1.00 55.66 95 CYS A N 1
ATOM 741 C CA . CYS A 1 95 ? 8.072 -14.154 -9.394 1.00 55.66 95 CYS A CA 1
ATOM 742 C C . CYS A 1 95 ? 9.180 -14.793 -10.238 1.00 55.66 95 CYS A C 1
ATOM 744 O O . CYS A 1 95 ? 10.160 -14.133 -10.583 1.00 55.66 95 CYS A O 1
ATOM 746 N N . GLU A 1 96 ? 9.028 -16.062 -10.616 1.00 61.03 96 GLU A N 1
ATOM 747 C CA . GLU A 1 96 ? 9.913 -16.653 -11.612 1.00 61.03 96 GLU A CA 1
ATOM 748 C C . GLU A 1 96 ? 9.561 -16.107 -13.006 1.00 61.03 96 GLU A C 1
ATOM 750 O O . GLU A 1 96 ? 8.504 -16.393 -13.564 1.00 61.03 96 GLU A O 1
ATOM 755 N N . ASN A 1 97 ? 10.493 -15.339 -13.580 1.00 73.81 97 ASN A N 1
ATOM 756 C CA . ASN A 1 97 ? 10.516 -14.944 -14.993 1.00 73.81 97 ASN A CA 1
ATOM 757 C C . ASN A 1 97 ? 9.413 -13.958 -15.449 1.00 73.81 97 ASN A C 1
ATOM 759 O O . ASN A 1 97 ? 8.822 -14.123 -16.518 1.00 73.81 97 ASN A O 1
ATOM 763 N N . ILE A 1 98 ? 9.150 -12.917 -14.655 1.00 87.44 98 ILE A N 1
ATOM 764 C CA . ILE A 1 98 ? 8.307 -11.767 -15.028 1.00 87.44 98 ILE A CA 1
ATOM 765 C C . ILE A 1 98 ? 9.164 -10.502 -15.186 1.00 87.44 98 ILE A C 1
ATOM 767 O O . ILE A 1 98 ? 10.091 -10.321 -14.407 1.00 87.44 98 ILE A O 1
ATOM 771 N N . ASP A 1 99 ? 8.856 -9.628 -16.151 1.00 89.75 99 ASP A N 1
ATOM 772 C CA . ASP A 1 99 ? 9.522 -8.321 -16.298 1.00 89.75 99 ASP A CA 1
ATOM 773 C C . ASP A 1 99 ? 9.051 -7.299 -15.251 1.00 89.75 99 ASP A C 1
ATOM 775 O O . ASP A 1 99 ? 7.934 -7.389 -14.726 1.00 89.75 99 ASP A O 1
ATOM 779 N N . PHE A 1 100 ? 9.880 -6.289 -14.983 1.00 89.56 100 PHE A N 1
ATOM 780 C CA . PHE A 1 100 ? 9.649 -5.254 -13.976 1.00 89.56 100 PHE A CA 1
ATOM 781 C C . PHE A 1 100 ? 8.261 -4.616 -14.082 1.00 89.56 100 PHE A C 1
ATOM 783 O O . PHE A 1 100 ? 7.531 -4.549 -13.091 1.00 89.56 100 PHE A O 1
ATOM 790 N N . ILE A 1 101 ? 7.850 -4.191 -15.282 1.00 91.31 101 ILE A N 1
ATOM 791 C CA . ILE A 1 101 ? 6.564 -3.503 -15.478 1.00 91.31 101 ILE A CA 1
ATOM 792 C C . ILE A 1 101 ? 5.391 -4.433 -15.210 1.00 91.31 101 ILE A C 1
ATOM 794 O O . ILE A 1 101 ? 4.443 -4.052 -14.522 1.00 91.31 101 ILE A O 1
ATOM 798 N N . SER A 1 102 ? 5.461 -5.667 -15.700 1.00 91.12 102 SER A N 1
ATOM 799 C CA . SER A 1 102 ? 4.425 -6.661 -15.427 1.00 91.12 102 SER A CA 1
ATOM 800 C C . SER A 1 102 ? 4.336 -6.979 -13.927 1.00 91.12 102 SER A C 1
ATOM 802 O O . SER A 1 102 ? 3.237 -7.157 -13.401 1.00 91.12 102 SER A O 1
ATOM 804 N N . HIS A 1 103 ? 5.462 -6.978 -13.207 1.00 89.44 103 HIS A N 1
ATOM 805 C CA . HIS A 1 103 ? 5.489 -7.154 -11.753 1.00 89.44 103 HIS A CA 1
ATOM 806 C C . HIS A 1 103 ? 4.810 -5.972 -11.031 1.00 89.44 103 HIS A C 1
ATOM 808 O O . HIS A 1 103 ? 3.982 -6.180 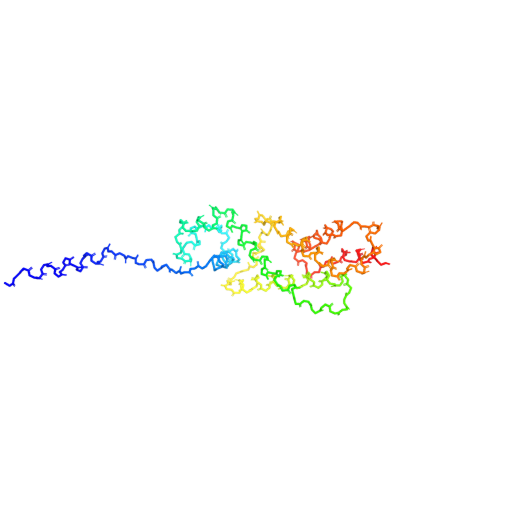-10.140 1.00 89.44 103 HIS A O 1
ATOM 814 N N . VAL A 1 104 ? 5.064 -4.735 -11.473 1.00 90.31 104 VAL A N 1
ATOM 815 C CA . VAL A 1 104 ? 4.376 -3.529 -10.981 1.00 90.31 104 VAL A CA 1
ATOM 816 C C . VAL A 1 104 ? 2.862 -3.606 -11.230 1.00 90.31 104 VAL A C 1
ATOM 818 O O . VAL A 1 104 ? 2.077 -3.304 -10.333 1.00 90.31 104 VAL A O 1
ATOM 821 N N . GLU A 1 105 ? 2.410 -4.035 -12.408 1.00 91.19 105 GLU A N 1
ATOM 822 C CA . GLU A 1 105 ? 0.976 -4.164 -12.716 1.00 91.19 105 GLU A CA 1
ATOM 823 C C . GLU A 1 105 ? 0.281 -5.248 -11.875 1.00 91.19 105 GLU A C 1
ATOM 825 O O . GLU A 1 105 ? -0.853 -5.061 -11.408 1.00 91.19 105 GLU A O 1
ATOM 830 N N . GLN A 1 106 ? 0.959 -6.374 -11.640 1.00 88.56 106 GLN A N 1
ATOM 831 C CA . GLN A 1 106 ? 0.442 -7.450 -10.796 1.00 88.56 106 GLN A CA 1
ATOM 832 C C . GLN A 1 106 ? 0.352 -7.038 -9.326 1.00 88.56 106 GLN A C 1
ATOM 834 O O . GLN A 1 106 ? -0.685 -7.282 -8.702 1.00 88.56 106 GLN A O 1
ATOM 839 N N . GLY A 1 107 ? 1.377 -6.359 -8.797 1.00 87.00 107 GLY A N 1
ATOM 840 C CA . GLY A 1 107 ? 1.356 -5.800 -7.442 1.00 87.00 107 GLY A CA 1
ATOM 841 C C . GLY A 1 107 ? 0.131 -4.914 -7.219 1.00 87.00 107 GLY A C 1
ATOM 842 O O . GLY A 1 107 ? -0.628 -5.124 -6.270 1.00 87.00 107 GLY A O 1
ATOM 843 N N . TYR A 1 108 ? -0.160 -4.023 -8.173 1.00 88.88 108 TYR A N 1
ATOM 844 C CA . TYR A 1 108 ? -1.302 -3.114 -8.092 1.00 88.88 108 TYR A CA 1
ATOM 845 C C . TYR A 1 108 ? -2.623 -3.872 -8.104 1.00 88.88 108 TYR A C 1
ATOM 847 O O . TYR A 1 108 ? -3.517 -3.603 -7.304 1.00 88.88 108 TYR A O 1
ATOM 855 N N . SER A 1 109 ? -2.740 -4.852 -9.000 1.00 87.12 109 SER A N 1
ATOM 856 C CA . SER A 1 109 ? -3.947 -5.663 -9.143 1.00 87.12 109 SER A CA 1
ATOM 857 C C . SER A 1 109 ? -4.248 -6.458 -7.868 1.00 87.12 109 SER A C 1
ATOM 859 O O . SER A 1 109 ? -5.404 -6.551 -7.446 1.00 87.12 109 SER A O 1
ATOM 861 N N . ILE A 1 110 ? -3.217 -7.014 -7.222 1.00 84.94 110 ILE A N 1
ATOM 862 C CA . ILE A 1 110 ? -3.343 -7.719 -5.940 1.00 84.94 110 ILE A CA 1
ATOM 863 C C . ILE A 1 110 ? -3.754 -6.751 -4.840 1.00 84.94 110 ILE A C 1
ATOM 865 O O . ILE A 1 110 ? -4.734 -7.019 -4.141 1.00 84.94 110 ILE A O 1
ATOM 869 N N . PHE A 1 111 ? -3.045 -5.630 -4.719 1.00 84.62 111 PHE A N 1
ATOM 870 C CA . PHE A 1 111 ? -3.346 -4.580 -3.759 1.00 84.62 111 PHE A CA 1
ATOM 871 C C . PHE A 1 111 ? -4.808 -4.113 -3.888 1.00 84.62 111 PHE A C 1
ATOM 873 O O . PHE A 1 111 ? -5.565 -4.155 -2.914 1.00 84.62 111 PHE A O 1
ATOM 880 N N . PHE A 1 112 ? -5.247 -3.763 -5.099 1.00 83.75 112 PHE A N 1
ATOM 881 C CA . PHE A 1 112 ? -6.600 -3.282 -5.368 1.00 83.75 112 PHE A CA 1
ATOM 882 C C . PHE A 1 112 ? -7.658 -4.349 -5.061 1.00 83.75 112 PHE A C 1
ATOM 884 O O . PHE A 1 112 ? -8.685 -4.068 -4.443 1.00 83.75 112 PHE A O 1
ATOM 891 N N . ARG A 1 113 ? -7.397 -5.612 -5.413 1.00 83.06 113 ARG A N 1
ATOM 892 C CA . ARG A 1 113 ? -8.280 -6.734 -5.071 1.00 83.06 113 ARG A CA 1
ATOM 893 C C . ARG A 1 113 ? -8.384 -6.942 -3.560 1.00 83.06 113 ARG A C 1
ATOM 895 O O . ARG A 1 113 ? -9.475 -7.210 -3.060 1.00 83.06 113 ARG A O 1
ATOM 902 N N . ASN A 1 114 ? -7.278 -6.844 -2.829 1.00 80.44 114 ASN A N 1
ATOM 903 C CA . ASN A 1 114 ? -7.270 -6.982 -1.372 1.00 80.44 114 ASN A CA 1
ATOM 904 C C . ASN A 1 114 ? -8.025 -5.834 -0.713 1.00 80.44 114 ASN A C 1
ATOM 906 O O . ASN A 1 114 ? -8.869 -6.076 0.149 1.00 80.44 114 ASN A O 1
ATOM 910 N N . PHE A 1 115 ? -7.798 -4.611 -1.190 1.00 79.12 115 PHE A N 1
ATOM 911 C CA . PHE A 1 115 ? -8.572 -3.441 -0.810 1.00 79.12 115 PHE A CA 1
ATOM 912 C C . PHE A 1 115 ? -10.075 -3.688 -0.987 1.00 79.12 115 PHE A C 1
ATOM 914 O O . PHE A 1 115 ? -10.843 -3.539 -0.038 1.00 79.12 115 PHE A O 1
ATOM 921 N N . GLN A 1 116 ? -10.496 -4.145 -2.172 1.00 77.25 116 GLN A N 1
ATOM 922 C CA . GLN A 1 116 ? -11.899 -4.447 -2.453 1.00 77.25 116 GLN A CA 1
ATOM 923 C C . GLN A 1 116 ? -12.451 -5.561 -1.564 1.00 77.25 116 GLN A C 1
ATOM 925 O O . GLN A 1 116 ? -13.580 -5.454 -1.102 1.00 77.25 116 GLN A O 1
ATOM 930 N N . LYS A 1 117 ? -11.687 -6.628 -1.299 1.00 75.69 117 LYS A N 1
ATOM 931 C CA . LYS A 1 117 ? -12.117 -7.714 -0.404 1.00 75.69 117 LYS A CA 1
ATOM 932 C C . LYS A 1 117 ? -12.364 -7.210 1.010 1.00 75.69 117 LYS A C 1
ATOM 934 O O . LYS A 1 117 ? -13.408 -7.520 1.570 1.00 75.69 117 LYS A O 1
ATOM 939 N N . ILE A 1 118 ? -11.424 -6.440 1.555 1.00 70.19 118 ILE A N 1
ATOM 940 C CA . ILE A 1 118 ? -11.526 -5.847 2.890 1.00 70.19 118 ILE A CA 1
ATOM 941 C C . ILE A 1 118 ? -12.715 -4.879 2.937 1.00 70.19 118 ILE A C 1
ATOM 943 O O . ILE A 1 118 ? -13.521 -4.929 3.857 1.00 70.19 118 ILE A O 1
ATOM 947 N N . HIS A 1 119 ? -12.874 -4.043 1.912 1.00 68.94 119 HIS A N 1
ATOM 948 C CA . HIS A 1 119 ? -13.995 -3.114 1.813 1.00 68.94 119 HIS A CA 1
ATOM 949 C C . HIS A 1 119 ? -15.353 -3.840 1.708 1.00 68.94 119 HIS A C 1
ATOM 951 O O . HIS A 1 119 ? -16.302 -3.505 2.414 1.00 68.94 119 HIS A O 1
ATOM 957 N N . ASN A 1 120 ? -15.461 -4.865 0.858 1.00 66.12 120 ASN A N 1
ATOM 958 C CA . ASN A 1 120 ? -16.712 -5.584 0.597 1.00 66.12 120 ASN A CA 1
ATOM 959 C C . ASN A 1 120 ? -17.113 -6.522 1.741 1.00 66.12 120 ASN A C 1
ATOM 961 O O . ASN A 1 120 ? -18.297 -6.602 2.064 1.00 66.12 120 ASN A O 1
ATOM 965 N N . SER A 1 121 ? -16.161 -7.216 2.377 1.00 58.19 121 SER A N 1
ATOM 966 C CA . SER A 1 121 ? -16.453 -8.048 3.554 1.00 58.19 121 SER A CA 1
ATOM 967 C C . SER A 1 121 ? -17.029 -7.217 4.701 1.00 58.19 121 SER A C 1
ATOM 969 O O . SER A 1 121 ? -17.876 -7.701 5.447 1.00 58.19 121 SER A O 1
ATOM 971 N N . MET A 1 122 ? -16.623 -5.951 4.792 1.00 52.97 122 MET A N 1
ATOM 972 C CA . MET A 1 122 ? -17.108 -5.001 5.787 1.00 52.97 122 MET A CA 1
ATOM 973 C C . MET A 1 122 ? -18.450 -4.361 5.381 1.00 52.97 122 MET A C 1
ATOM 975 O O . MET A 1 122 ? -19.288 -4.115 6.247 1.00 52.97 122 MET A O 1
ATOM 979 N N . SER A 1 123 ? -18.708 -4.174 4.079 1.00 50.91 123 SER A N 1
ATOM 980 C CA . SER A 1 123 ? -19.975 -3.630 3.558 1.00 50.91 123 SER A CA 1
ATOM 981 C C . SER A 1 123 ? -21.146 -4.624 3.579 1.00 50.91 123 SER A C 1
ATOM 983 O O . SER A 1 123 ? -22.290 -4.200 3.716 1.00 50.91 123 SER A O 1
ATOM 985 N N . ASN A 1 124 ? -20.907 -5.936 3.475 1.00 45.44 124 ASN A N 1
ATOM 986 C CA . ASN A 1 124 ? -21.981 -6.946 3.448 1.00 45.44 124 ASN A CA 1
ATOM 987 C C . ASN A 1 124 ? -22.743 -7.093 4.785 1.00 45.44 124 ASN A C 1
ATOM 989 O O . ASN A 1 124 ? -23.769 -7.767 4.829 1.00 45.44 124 ASN A O 1
ATOM 993 N N . ASN A 1 125 ? -22.279 -6.436 5.854 1.00 48.38 125 ASN A N 1
ATOM 994 C CA . ASN A 1 125 ? -22.956 -6.382 7.154 1.00 48.38 125 ASN A CA 1
ATOM 995 C C . ASN A 1 125 ? -23.931 -5.199 7.292 1.00 48.38 125 ASN A C 1
ATOM 997 O O . ASN A 1 125 ? -24.561 -5.041 8.335 1.00 48.38 125 ASN A O 1
ATOM 1001 N N . THR A 1 126 ? -24.073 -4.352 6.269 1.00 41.72 126 THR A N 1
ATOM 1002 C CA . THR A 1 126 ? -25.024 -3.234 6.269 1.00 41.72 126 THR A CA 1
ATOM 1003 C C . THR A 1 126 ? -25.721 -3.140 4.919 1.00 41.72 126 THR A C 1
ATOM 1005 O O . THR A 1 126 ? -25.156 -2.724 3.913 1.00 41.72 126 THR A O 1
ATOM 1008 N N . SER A 1 127 ? -27.003 -3.498 4.896 1.00 45.31 127 SER A N 1
ATOM 1009 C CA . SER A 1 127 ? -27.907 -3.159 3.804 1.00 45.31 127 SER A CA 1
ATOM 1010 C C . SER A 1 127 ? -28.141 -1.647 3.804 1.00 45.31 127 SER A C 1
ATOM 1012 O O . SER A 1 127 ? -29.102 -1.179 4.407 1.00 45.31 127 SER A O 1
ATOM 1014 N N . ASN A 1 128 ? -27.239 -0.879 3.188 1.00 41.94 128 ASN A N 1
ATOM 1015 C CA . ASN A 1 128 ? -27.565 0.415 2.598 1.00 41.94 128 ASN A CA 1
ATOM 1016 C C . ASN A 1 128 ? -26.498 0.893 1.607 1.00 41.94 128 ASN A C 1
ATOM 1018 O O . ASN A 1 128 ? -25.298 0.694 1.763 1.00 41.94 128 ASN A O 1
ATOM 1022 N N . THR A 1 129 ? -27.015 1.514 0.555 1.00 38.81 129 THR A N 1
ATOM 1023 C CA . THR A 1 129 ? -26.373 1.971 -0.675 1.00 38.81 129 THR A CA 1
ATOM 1024 C C . THR A 1 129 ? -25.068 2.738 -0.476 1.00 38.81 129 THR A C 1
ATOM 1026 O O . THR A 1 129 ? -25.041 3.735 0.238 1.00 38.81 129 THR A O 1
ATOM 1029 N N . ALA A 1 130 ? -24.040 2.283 -1.202 1.00 40.62 130 ALA A N 1
ATOM 1030 C CA . ALA A 1 130 ? -22.850 2.988 -1.680 1.00 40.62 130 ALA A CA 1
ATOM 1031 C C . ALA A 1 130 ? -22.672 4.437 -1.191 1.00 40.62 130 ALA A C 1
ATOM 1033 O O . ALA A 1 130 ? -22.792 5.389 -1.961 1.00 40.62 130 ALA A O 1
ATOM 1034 N N . ASN A 1 131 ? -22.272 4.604 0.067 1.00 42.72 131 ASN A N 1
ATOM 1035 C CA . ASN A 1 131 ? -21.483 5.771 0.416 1.00 42.72 131 ASN A CA 1
ATOM 1036 C C . ASN A 1 131 ? -20.077 5.477 -0.089 1.00 42.72 131 ASN A C 1
ATOM 1038 O O . ASN A 1 131 ? -19.365 4.661 0.496 1.00 42.72 131 ASN A O 1
ATOM 1042 N N . LYS A 1 132 ? -19.692 6.114 -1.204 1.00 44.31 132 LYS A N 1
ATOM 1043 C CA . LYS A 1 132 ? -18.277 6.330 -1.519 1.00 44.31 132 LYS A CA 1
ATOM 1044 C C . LYS A 1 132 ? -17.652 6.826 -0.223 1.00 44.31 132 LYS A C 1
ATOM 1046 O O . LYS A 1 132 ? -17.969 7.930 0.213 1.00 44.31 132 LYS A O 1
ATOM 1051 N N . CYS A 1 133 ? -16.859 5.980 0.431 1.00 44.75 133 CYS A N 1
ATOM 1052 C CA . CYS A 1 133 ? -16.019 6.421 1.527 1.00 44.75 133 CYS A CA 1
ATOM 1053 C C . CYS A 1 133 ? -15.319 7.678 1.005 1.00 44.75 133 CYS A C 1
ATOM 1055 O O . CYS A 1 133 ? -14.777 7.648 -0.103 1.00 44.75 133 CYS A O 1
ATOM 1057 N N . ASP A 1 134 ? -15.447 8.796 1.713 1.00 44.78 134 ASP A N 1
ATOM 1058 C CA . ASP A 1 134 ? -14.859 10.072 1.314 1.00 44.78 134 ASP A CA 1
ATOM 1059 C C . ASP A 1 134 ? -13.340 9.967 1.549 1.00 44.78 134 ASP A C 1
ATOM 1061 O O . ASP A 1 134 ? -12.772 10.517 2.493 1.00 44.78 134 ASP A O 1
ATOM 1065 N N . MET A 1 135 ? -12.695 9.114 0.739 1.00 49.03 135 MET A N 1
ATOM 1066 C CA . MET A 1 135 ? -11.312 8.645 0.867 1.00 49.03 135 MET A CA 1
ATOM 1067 C C . MET A 1 135 ? -10.312 9.787 0.684 1.00 49.03 135 MET A C 1
ATOM 1069 O O . MET A 1 135 ? -9.131 9.604 0.943 1.0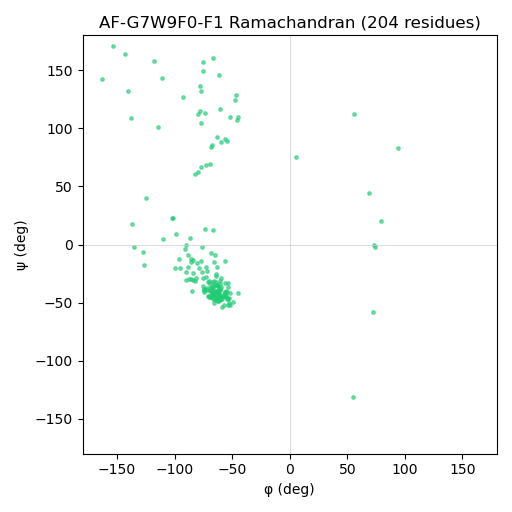0 49.03 135 MET A O 1
ATOM 1073 N N . GLN A 1 136 ? -10.768 10.970 0.264 1.00 44.94 136 GLN A N 1
ATOM 1074 C CA . GLN A 1 136 ? -9.945 12.167 0.128 1.00 44.94 136 GLN A CA 1
ATOM 1075 C C . GLN A 1 136 ? -9.815 12.977 1.424 1.00 44.94 136 GLN A C 1
ATOM 1077 O O . GLN A 1 136 ? -8.783 13.610 1.626 1.00 44.94 136 GLN A O 1
ATOM 1082 N N . ALA A 1 137 ? -10.811 12.969 2.319 1.00 44.28 137 ALA A N 1
ATOM 1083 C CA . ALA A 1 137 ? -10.887 13.976 3.385 1.00 44.28 137 ALA A CA 1
ATOM 1084 C C . ALA A 1 137 ? -10.140 13.614 4.687 1.00 44.28 137 ALA A C 1
ATOM 1086 O O . ALA A 1 137 ? -9.845 14.502 5.481 1.00 44.28 137 ALA A O 1
ATOM 1087 N N . ASN A 1 138 ? -9.830 12.333 4.933 1.00 48.28 138 ASN A N 1
ATOM 1088 C CA . ASN A 1 138 ? -9.260 11.857 6.212 1.00 48.28 138 ASN A CA 1
ATOM 1089 C C . ASN A 1 138 ? -8.106 10.849 6.059 1.00 48.28 138 ASN A C 1
ATOM 1091 O O . ASN A 1 138 ? -7.784 10.104 6.987 1.00 48.28 138 ASN A O 1
ATOM 1095 N N . PHE A 1 139 ? -7.497 10.783 4.881 1.00 56.38 139 PHE A N 1
ATOM 1096 C CA . PHE A 1 139 ? -6.553 9.729 4.540 1.00 56.38 139 PHE A CA 1
ATOM 1097 C C . PHE A 1 139 ? -5.111 10.143 4.855 1.00 56.38 139 PHE A C 1
ATOM 1099 O O . PHE A 1 139 ? -4.666 11.192 4.387 1.00 56.38 139 PHE A O 1
ATOM 1106 N N . PRO A 1 140 ? -4.332 9.350 5.612 1.00 58.06 140 PRO A N 1
ATOM 1107 C CA . PRO A 1 140 ? -2.918 9.607 5.835 1.00 58.06 140 PRO A CA 1
ATOM 1108 C C . PRO A 1 140 ? -2.124 9.185 4.592 1.00 58.06 140 PRO A C 1
ATOM 1110 O O . PRO A 1 140 ? -1.336 8.243 4.649 1.00 58.06 140 PRO A O 1
ATOM 1113 N N . VAL A 1 141 ? -2.343 9.896 3.475 1.00 62.94 141 VAL A N 1
ATOM 1114 C CA . VAL A 1 141 ? -1.719 9.669 2.154 1.00 62.94 141 VAL A CA 1
ATOM 1115 C C . VAL A 1 141 ? -0.216 9.436 2.300 1.00 62.94 141 VAL A C 1
ATOM 1117 O O . VAL A 1 141 ? 0.326 8.504 1.717 1.00 62.94 141 VAL A O 1
ATOM 1120 N N . LYS A 1 142 ? 0.425 10.224 3.170 1.00 65.75 142 LYS A N 1
ATOM 1121 C CA . LYS A 1 142 ? 1.863 10.177 3.430 1.00 65.75 142 LYS A CA 1
ATOM 1122 C C . LYS A 1 142 ? 2.373 8.811 3.908 1.00 65.75 142 LYS A C 1
ATOM 1124 O O . LYS A 1 142 ? 3.384 8.335 3.422 1.00 65.75 142 LYS A O 1
ATOM 1129 N N . HIS A 1 143 ? 1.689 8.146 4.839 1.00 65.31 143 HIS A N 1
ATOM 1130 C CA . HIS A 1 143 ? 2.180 6.854 5.350 1.00 65.31 143 HIS A CA 1
ATOM 1131 C C . HIS A 1 143 ? 2.042 5.721 4.336 1.00 65.31 143 HIS A C 1
ATOM 1133 O O . HIS A 1 143 ? 2.715 4.696 4.426 1.00 65.31 143 HIS A O 1
ATOM 1139 N N . ILE A 1 144 ? 1.126 5.891 3.394 1.00 68.69 144 ILE A N 1
ATOM 1140 C CA . ILE A 1 144 ? 0.849 4.905 2.362 1.00 68.69 144 ILE A CA 1
ATOM 1141 C C . ILE A 1 144 ? 1.831 5.105 1.220 1.00 68.69 144 ILE A C 1
ATOM 1143 O O . ILE A 1 144 ? 2.360 4.113 0.733 1.00 68.69 144 ILE A O 1
ATOM 1147 N N . SER A 1 145 ? 2.141 6.359 0.868 1.00 73.12 145 SER A N 1
ATOM 1148 C CA . SER A 1 145 ? 3.214 6.657 -0.079 1.00 73.12 145 SER A CA 1
ATOM 1149 C C . SER A 1 145 ? 4.551 6.136 0.445 1.00 73.12 145 SER A C 1
ATOM 1151 O O . SER A 1 145 ? 5.181 5.358 -0.250 1.00 73.12 145 SER A O 1
ATOM 1153 N N . GLU A 1 146 ? 4.906 6.388 1.711 1.00 77.31 146 GLU A N 1
ATOM 1154 C CA . GLU A 1 146 ? 6.145 5.874 2.327 1.00 77.31 146 GLU A CA 1
ATOM 1155 C C . GLU A 1 146 ? 6.260 4.335 2.244 1.00 77.31 146 GLU A C 1
ATOM 1157 O O . GLU A 1 146 ? 7.310 3.785 1.905 1.00 77.31 146 GLU A O 1
ATOM 1162 N N . LYS A 1 147 ? 5.173 3.607 2.542 1.00 77.62 147 LYS A N 1
ATOM 1163 C CA . LYS A 1 147 ? 5.162 2.137 2.438 1.00 77.62 147 LYS A CA 1
ATOM 1164 C C . LYS A 1 147 ? 5.247 1.653 0.996 1.00 77.62 147 LYS A C 1
ATOM 1166 O O . LYS A 1 147 ? 5.925 0.660 0.737 1.00 77.62 147 LYS A O 1
ATOM 1171 N N . LEU A 1 148 ? 4.547 2.329 0.094 1.00 82.25 148 LEU A N 1
ATOM 1172 C CA . LEU A 1 148 ? 4.523 2.004 -1.320 1.00 82.25 148 LEU A CA 1
ATOM 1173 C C . LEU A 1 148 ? 5.887 2.247 -1.963 1.00 82.25 148 LEU A C 1
ATOM 1175 O O . LEU A 1 148 ? 6.405 1.355 -2.619 1.00 82.25 148 LEU A O 1
ATOM 1179 N N . GLU A 1 149 ? 6.502 3.394 -1.696 1.00 86.38 149 GLU A N 1
ATOM 1180 C CA . GLU A 1 149 ? 7.866 3.727 -2.105 1.00 86.38 149 GLU A CA 1
ATOM 1181 C C . GLU A 1 149 ? 8.848 2.656 -1.620 1.00 86.38 149 GLU A C 1
ATOM 1183 O O . GLU A 1 149 ? 9.623 2.131 -2.411 1.00 86.38 149 GLU A O 1
ATOM 1188 N N . SER A 1 150 ? 8.750 2.242 -0.351 1.00 85.25 150 SER A N 1
ATOM 1189 C CA . SER A 1 150 ? 9.582 1.165 0.198 1.00 85.25 150 SER A CA 1
ATOM 1190 C C . SER A 1 150 ? 9.349 -0.191 -0.482 1.00 85.25 150 SER A C 1
ATOM 1192 O O . SER A 1 150 ? 10.281 -0.985 -0.612 1.00 85.25 150 SER A O 1
ATOM 1194 N N . TRP A 1 151 ? 8.117 -0.500 -0.891 1.00 85.62 151 TRP A N 1
ATOM 1195 C CA . TRP A 1 151 ? 7.832 -1.714 -1.657 1.00 85.62 151 TRP A CA 1
ATOM 1196 C C . TRP A 1 151 ? 8.395 -1.644 -3.078 1.00 85.62 151 TRP A C 1
ATOM 1198 O O . TRP A 1 151 ? 9.056 -2.591 -3.500 1.00 85.62 151 TRP A O 1
ATOM 1208 N N . ILE A 1 152 ? 8.204 -0.523 -3.778 1.00 88.44 152 ILE A N 1
ATOM 1209 C CA . ILE A 1 152 ? 8.749 -0.308 -5.125 1.00 88.44 152 ILE A CA 1
ATOM 1210 C C . ILE A 1 152 ? 10.277 -0.377 -5.087 1.00 88.44 152 ILE A C 1
ATOM 1212 O O . ILE A 1 152 ? 10.882 -0.974 -5.968 1.00 88.44 152 ILE A O 1
ATOM 1216 N N . ASP A 1 153 ? 10.906 0.173 -4.052 1.00 89.00 153 ASP A N 1
ATOM 1217 C CA . ASP A 1 153 ? 12.355 0.120 -3.880 1.00 89.00 153 ASP A CA 1
ATOM 1218 C C . ASP A 1 153 ? 12.871 -1.329 -3.789 1.00 89.00 153 ASP A C 1
ATOM 1220 O O . ASP A 1 153 ? 13.773 -1.720 -4.531 1.00 89.00 153 ASP A O 1
ATOM 1224 N N . ARG A 1 154 ? 12.219 -2.182 -2.985 1.00 87.44 154 ARG A N 1
ATOM 1225 C CA . ARG A 1 154 ? 12.523 -3.627 -2.950 1.00 87.44 154 ARG A CA 1
ATOM 1226 C C . ARG A 1 154 ? 12.257 -4.317 -4.287 1.00 87.44 154 ARG A C 1
ATOM 1228 O O . ARG A 1 154 ? 12.973 -5.241 -4.665 1.00 87.44 154 ARG A O 1
ATOM 1235 N N . LEU A 1 155 ? 11.221 -3.888 -5.003 1.00 86.81 155 LEU A N 1
ATOM 1236 C CA . LEU A 1 155 ? 10.894 -4.436 -6.314 1.00 86.81 155 LEU A CA 1
ATOM 1237 C C . LEU A 1 155 ? 11.970 -4.088 -7.353 1.00 86.81 155 LEU A C 1
ATOM 1239 O O . LEU A 1 155 ? 12.363 -4.945 -8.137 1.00 86.81 155 LEU A O 1
ATOM 1243 N N . ILE A 1 156 ? 12.487 -2.860 -7.334 1.00 88.00 156 ILE A N 1
ATOM 1244 C CA . ILE A 1 156 ? 13.604 -2.440 -8.188 1.00 88.00 156 ILE A CA 1
ATOM 1245 C C . ILE A 1 156 ? 14.854 -3.269 -7.872 1.00 88.00 156 ILE A C 1
ATOM 1247 O O . ILE A 1 156 ? 15.523 -3.721 -8.794 1.00 88.00 156 ILE A O 1
ATOM 1251 N N . GLU A 1 157 ? 15.148 -3.520 -6.591 1.00 87.56 157 GLU A N 1
ATOM 1252 C CA . GLU A 1 157 ? 16.235 -4.423 -6.176 1.00 87.56 157 GLU A CA 1
ATOM 1253 C C . GLU A 1 157 ? 16.102 -5.824 -6.792 1.00 87.56 157 GLU A C 1
ATOM 1255 O O . GLU A 1 157 ? 17.082 -6.368 -7.304 1.00 87.56 157 GLU A O 1
ATOM 1260 N N . PHE A 1 158 ? 14.892 -6.386 -6.808 1.00 86.25 158 PHE A N 1
ATOM 1261 C CA . PHE A 1 158 ? 14.624 -7.692 -7.414 1.00 86.25 158 PHE A CA 1
ATOM 1262 C C . PHE A 1 158 ? 14.865 -7.709 -8.935 1.00 86.25 158 PHE A C 1
ATOM 1264 O O . PHE A 1 158 ? 15.316 -8.715 -9.475 1.00 86.25 158 PHE A O 1
ATOM 1271 N N . HIS A 1 159 ? 14.631 -6.583 -9.614 1.00 87.50 159 HIS A N 1
ATOM 1272 C CA . HIS A 1 159 ? 14.803 -6.421 -11.065 1.00 87.50 159 HIS A CA 1
ATOM 1273 C C . HIS A 1 159 ? 16.087 -5.671 -11.451 1.00 87.50 159 HIS A C 1
ATOM 1275 O O . HIS A 1 159 ? 16.177 -5.105 -12.541 1.00 87.50 159 HIS A O 1
ATOM 1281 N N . THR A 1 160 ? 17.102 -5.659 -10.578 1.00 86.12 160 THR A N 1
ATOM 1282 C CA . THR A 1 160 ? 18.329 -4.862 -10.783 1.00 86.12 160 THR A CA 1
ATOM 1283 C C . THR A 1 160 ? 18.995 -5.149 -12.134 1.00 86.12 160 THR A C 1
ATOM 1285 O O . THR A 1 160 ? 19.421 -4.221 -12.818 1.00 86.12 160 THR A O 1
ATOM 1288 N N . ASP A 1 161 ? 19.059 -6.413 -12.563 1.00 85.56 161 ASP A N 1
ATOM 1289 C CA . ASP A 1 161 ? 19.697 -6.782 -13.834 1.00 85.56 161 ASP A CA 1
ATOM 1290 C C . ASP A 1 161 ? 18.939 -6.255 -15.065 1.00 85.56 161 ASP A C 1
ATOM 1292 O O . ASP A 1 161 ? 19.568 -5.833 -16.040 1.00 85.56 161 ASP A O 1
ATOM 1296 N N . GLU A 1 162 ? 17.603 -6.229 -15.011 1.00 85.62 162 GLU A N 1
ATOM 1297 C CA . GLU A 1 162 ? 16.749 -5.640 -16.051 1.00 85.62 162 GLU A CA 1
ATOM 1298 C C . GLU A 1 162 ? 16.939 -4.117 -16.108 1.00 85.62 162 GLU A C 1
ATOM 1300 O O . GLU A 1 162 ? 17.093 -3.535 -17.185 1.00 85.62 162 GLU A O 1
ATOM 1305 N N . LEU A 1 163 ? 17.005 -3.474 -14.939 1.00 85.31 163 LEU A N 1
ATOM 1306 C CA . LEU A 1 163 ? 17.021 -2.017 -14.805 1.00 85.31 163 LEU A CA 1
ATOM 1307 C C . LEU A 1 163 ? 18.417 -1.388 -14.918 1.00 85.31 163 LEU A C 1
ATOM 1309 O O . LEU A 1 163 ? 18.528 -0.182 -15.138 1.00 85.31 163 LEU A O 1
ATOM 1313 N N . LYS A 1 164 ? 19.493 -2.182 -14.876 1.00 81.69 164 LYS A N 1
ATOM 1314 C CA . LYS A 1 164 ? 20.889 -1.708 -14.923 1.00 81.69 164 LYS A CA 1
ATOM 1315 C C . LYS A 1 164 ? 21.211 -0.793 -16.109 1.00 81.69 164 LYS A C 1
ATOM 1317 O O . LYS A 1 164 ? 22.053 0.094 -16.005 1.00 81.69 164 LYS 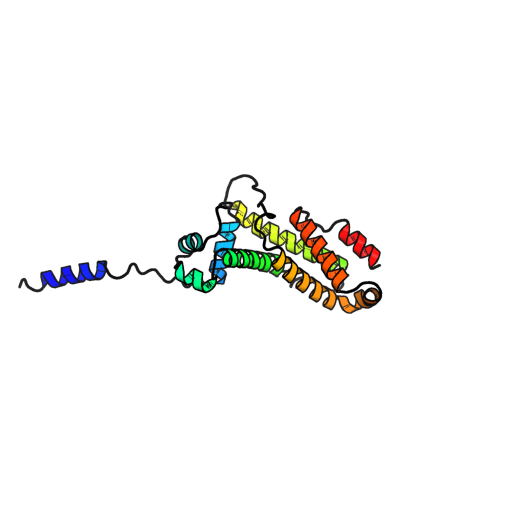A O 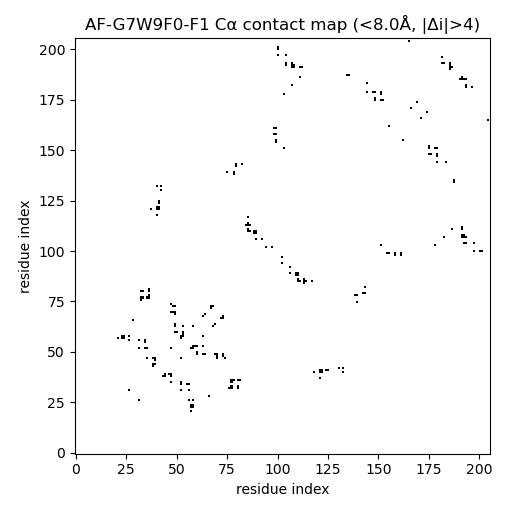1
ATOM 1322 N N . LYS A 1 165 ? 20.573 -1.011 -17.264 1.00 74.62 165 LYS A N 1
ATOM 1323 C CA . LYS A 1 165 ? 20.769 -0.173 -18.466 1.00 74.62 165 LYS A CA 1
ATOM 1324 C C . LYS A 1 165 ? 20.052 1.176 -18.370 1.00 74.62 165 LYS A C 1
ATOM 1326 O O . LYS A 1 165 ? 20.449 2.126 -19.037 1.00 74.62 165 LYS A O 1
ATOM 1331 N N . ILE A 1 166 ? 19.011 1.243 -17.551 1.00 74.06 166 ILE A N 1
ATOM 1332 C CA . ILE A 1 166 ? 18.088 2.371 -17.424 1.00 74.06 166 ILE A CA 1
ATOM 1333 C C . ILE A 1 166 ? 18.578 3.348 -16.357 1.00 74.06 166 ILE A C 1
ATOM 1335 O O . ILE A 1 166 ? 18.428 4.555 -16.529 1.00 74.06 166 ILE A O 1
ATOM 1339 N N . GLU A 1 167 ? 19.272 2.857 -15.328 1.00 71.56 167 GLU A N 1
ATOM 1340 C CA . GLU A 1 167 ? 19.914 3.694 -14.301 1.00 71.56 167 GLU A CA 1
ATOM 1341 C C . GLU A 1 167 ? 20.913 4.724 -14.880 1.00 71.56 167 GLU A C 1
ATOM 1343 O O . GLU A 1 167 ? 21.295 5.672 -14.198 1.00 71.56 167 GLU A O 1
ATOM 1348 N N . ALA A 1 168 ? 21.312 4.582 -16.153 1.00 75.56 168 ALA A N 1
ATOM 1349 C CA . ALA A 1 168 ? 22.133 5.552 -16.880 1.00 75.56 168 ALA A CA 1
ATOM 1350 C C . ALA A 1 168 ? 21.359 6.778 -17.413 1.00 75.56 168 ALA A C 1
ATOM 1352 O O . ALA A 1 168 ? 21.982 7.793 -17.723 1.00 75.56 168 ALA A O 1
ATOM 1353 N N . ILE A 1 169 ? 20.032 6.688 -17.557 1.00 81.81 169 ILE A N 1
ATOM 1354 C CA . ILE A 1 169 ? 19.175 7.724 -18.170 1.00 81.81 169 ILE A CA 1
ATOM 1355 C C . ILE A 1 169 ? 18.005 8.162 -17.284 1.00 81.81 169 ILE A C 1
ATOM 1357 O O . ILE A 1 169 ? 17.434 9.223 -17.526 1.00 81.81 169 ILE A O 1
ATOM 1361 N N . CYS A 1 170 ? 17.657 7.373 -16.268 1.00 84.25 170 CYS A N 1
ATOM 1362 C CA . CYS A 1 170 ? 16.594 7.664 -15.321 1.00 84.25 170 CYS A CA 1
ATOM 1363 C C . CYS A 1 170 ? 17.030 7.241 -13.924 1.00 84.25 170 CYS A C 1
ATOM 1365 O O . CYS A 1 170 ? 17.550 6.143 -13.717 1.00 84.25 170 CYS A O 1
ATOM 1367 N N . THR A 1 171 ? 16.842 8.129 -12.956 1.00 88.38 171 THR A N 1
ATOM 1368 C CA . THR A 1 171 ? 17.211 7.849 -11.576 1.00 88.38 171 THR A CA 1
ATOM 1369 C C . THR A 1 171 ? 16.203 6.906 -10.931 1.00 88.38 171 THR A C 1
ATOM 1371 O O . THR A 1 171 ? 15.000 6.944 -11.193 1.00 88.38 171 THR A O 1
ATOM 1374 N N . ARG A 1 172 ? 16.690 6.096 -9.992 1.00 88.88 172 ARG A N 1
ATOM 1375 C CA . ARG A 1 172 ? 15.855 5.219 -9.167 1.00 88.88 172 ARG A CA 1
ATOM 1376 C C . ARG A 1 172 ? 14.694 5.967 -8.497 1.00 88.88 172 ARG A C 1
ATOM 1378 O O . ARG A 1 172 ? 13.566 5.484 -8.495 1.00 88.88 172 ARG A O 1
ATOM 1385 N N . THR A 1 173 ? 14.955 7.169 -7.983 1.00 90.12 173 THR A N 1
ATOM 1386 C CA . THR A 1 173 ? 13.949 8.026 -7.340 1.00 90.12 173 THR A CA 1
ATOM 1387 C C . THR A 1 173 ? 12.843 8.459 -8.302 1.00 90.12 173 THR A C 1
ATOM 1389 O O . THR A 1 173 ? 11.678 8.478 -7.914 1.00 90.12 173 THR A O 1
ATOM 1392 N N . GLU A 1 174 ? 13.169 8.782 -9.557 1.00 90.88 174 GLU A N 1
ATOM 1393 C CA . GLU A 1 174 ? 12.163 9.145 -10.565 1.00 90.88 174 GLU A CA 1
ATOM 1394 C C . GLU A 1 174 ? 11.225 7.974 -10.867 1.00 90.88 174 GLU A C 1
ATOM 1396 O O . GLU A 1 174 ? 10.010 8.168 -10.920 1.00 90.88 174 GLU A O 1
ATOM 1401 N N . ILE A 1 175 ? 11.767 6.757 -10.990 1.00 90.38 175 ILE A N 1
ATOM 1402 C CA . ILE A 1 175 ? 10.975 5.538 -11.206 1.00 90.38 175 ILE A CA 1
ATOM 1403 C C . ILE A 1 175 ? 10.045 5.284 -10.014 1.00 90.38 175 ILE A C 1
ATOM 1405 O O . ILE A 1 175 ? 8.847 5.066 -10.207 1.00 90.38 175 ILE A O 1
ATOM 1409 N N . ILE A 1 176 ? 10.576 5.351 -8.787 1.00 91.31 176 ILE A N 1
ATOM 1410 C CA . ILE A 1 176 ? 9.795 5.153 -7.556 1.00 91.31 176 ILE A CA 1
ATOM 1411 C C . ILE A 1 176 ? 8.638 6.149 -7.487 1.00 91.31 176 ILE A C 1
ATOM 1413 O O . ILE A 1 176 ? 7.487 5.736 -7.341 1.00 91.31 176 ILE A O 1
ATOM 1417 N N . ASN A 1 177 ? 8.928 7.442 -7.647 1.00 91.75 177 ASN A N 1
ATOM 1418 C CA . ASN A 1 177 ? 7.917 8.493 -7.566 1.00 91.75 177 ASN A CA 1
ATOM 1419 C C . ASN A 1 177 ? 6.846 8.317 -8.647 1.00 91.75 177 ASN A C 1
ATOM 1421 O O . ASN A 1 177 ? 5.656 8.362 -8.347 1.00 91.75 177 ASN A O 1
ATOM 1425 N N . TYR A 1 178 ? 7.249 8.037 -9.891 1.00 93.56 178 TYR A N 1
ATOM 1426 C CA . TYR A 1 178 ? 6.311 7.840 -10.995 1.00 93.56 178 TYR A CA 1
ATOM 1427 C C . TYR A 1 178 ? 5.347 6.674 -10.744 1.00 93.56 178 TYR A C 1
ATOM 1429 O O . TYR A 1 178 ? 4.138 6.792 -10.974 1.00 93.56 178 TYR A O 1
ATOM 1437 N N . ILE A 1 179 ? 5.866 5.537 -10.270 1.00 93.00 179 ILE A N 1
ATOM 1438 C CA . ILE A 1 179 ? 5.046 4.360 -9.968 1.00 93.00 179 ILE A CA 1
ATOM 1439 C C . ILE A 1 179 ? 4.134 4.647 -8.772 1.00 93.00 179 ILE A C 1
ATOM 1441 O O . ILE A 1 179 ? 2.941 4.344 -8.848 1.00 93.00 179 ILE A O 1
ATOM 1445 N N . ALA A 1 180 ? 4.655 5.266 -7.709 1.00 90.81 180 ALA A N 1
ATOM 1446 C CA . ALA A 1 180 ? 3.880 5.609 -6.521 1.00 90.81 180 ALA A CA 1
ATOM 1447 C C . ALA A 1 180 ? 2.718 6.561 -6.851 1.00 90.81 180 ALA A C 1
ATOM 1449 O O . ALA A 1 180 ? 1.573 6.293 -6.477 1.00 90.81 180 ALA A O 1
ATOM 1450 N N . ASP A 1 181 ? 2.980 7.612 -7.630 1.00 91.75 181 ASP A N 1
ATOM 1451 C CA . ASP A 1 181 ? 1.965 8.561 -8.095 1.00 91.75 181 ASP A CA 1
ATOM 1452 C C . ASP A 1 181 ? 0.920 7.880 -8.987 1.00 91.75 181 ASP A C 1
ATOM 1454 O O . ASP A 1 181 ? -0.283 8.134 -8.863 1.00 91.75 181 ASP A O 1
ATOM 1458 N N . SER A 1 182 ? 1.354 6.968 -9.861 1.00 93.94 182 SER A N 1
ATOM 1459 C CA . SER A 1 182 ? 0.462 6.208 -10.746 1.00 93.94 182 SER A CA 1
ATOM 1460 C C . SER A 1 182 ? -0.458 5.265 -9.968 1.00 93.94 182 SER A C 1
ATOM 1462 O O . SER A 1 182 ? -1.660 5.204 -10.250 1.00 93.94 182 SER A O 1
ATOM 1464 N N . TYR A 1 183 ? 0.085 4.564 -8.971 1.00 91.12 183 TYR A N 1
ATOM 1465 C CA . TYR A 1 183 ? -0.666 3.727 -8.033 1.00 91.12 183 TYR A CA 1
ATOM 1466 C C . TYR A 1 183 ? -1.699 4.551 -7.278 1.00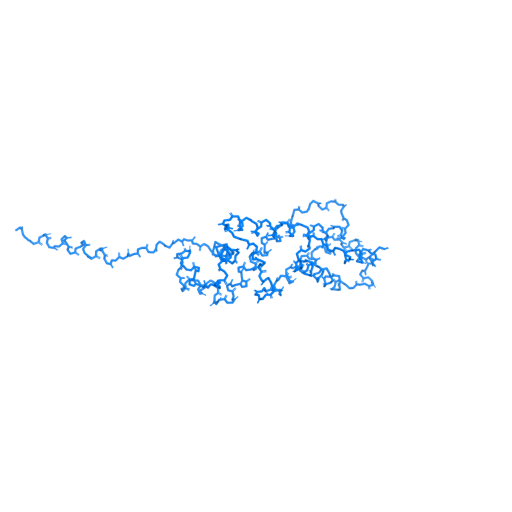 91.12 183 TYR A C 1
ATOM 1468 O O . TYR A 1 183 ? -2.884 4.226 -7.303 1.00 91.12 183 TYR A O 1
ATOM 1476 N N . MET A 1 184 ? -1.260 5.637 -6.640 1.00 86.19 184 MET A N 1
ATOM 1477 C CA . MET A 1 184 ? -2.122 6.493 -5.832 1.00 86.19 184 MET A CA 1
ATOM 1478 C C . MET A 1 184 ? -3.218 7.138 -6.668 1.00 86.19 184 MET A C 1
ATOM 1480 O O . MET A 1 184 ? -4.385 7.109 -6.284 1.00 86.19 184 MET A O 1
ATOM 1484 N N . GLY A 1 185 ? -2.872 7.679 -7.835 1.00 87.94 185 GLY A N 1
ATOM 1485 C CA . GLY A 1 185 ? -3.835 8.296 -8.737 1.00 87.94 185 GLY A CA 1
ATOM 1486 C C . GLY A 1 185 ? -4.900 7.308 -9.208 1.00 87.94 185 GLY A C 1
ATOM 1487 O O . GLY A 1 185 ? -6.085 7.635 -9.187 1.00 87.94 185 GLY A O 1
ATOM 1488 N N . SER A 1 186 ? -4.493 6.100 -9.607 1.00 90.00 186 SER A N 1
ATOM 1489 C CA . SER A 1 186 ? -5.420 5.045 -10.044 1.00 90.00 186 SER A CA 1
ATOM 1490 C C . SER A 1 186 ? -6.292 4.564 -8.886 1.00 90.00 186 SER A C 1
ATOM 1492 O O . SER A 1 186 ? -7.512 4.469 -9.023 1.00 90.00 186 SER A O 1
ATOM 1494 N N . PHE A 1 187 ? -5.694 4.377 -7.710 1.00 84.06 187 PHE A N 1
ATOM 1495 C CA . PHE A 1 187 ? -6.398 3.940 -6.514 1.00 84.06 187 PHE A CA 1
ATOM 1496 C C . PHE A 1 187 ? -7.464 4.953 -6.082 1.00 84.06 187 PHE A C 1
ATOM 1498 O O . PHE A 1 187 ? -8.619 4.583 -5.878 1.00 84.06 187 PHE A O 1
ATOM 1505 N N . LEU A 1 188 ? -7.113 6.242 -6.011 1.00 79.50 188 LEU A N 1
ATOM 1506 C CA . LEU A 1 188 ? -8.035 7.312 -5.619 1.00 79.50 188 LEU A CA 1
ATOM 1507 C C . LEU A 1 188 ? -9.196 7.493 -6.608 1.00 79.50 188 LEU A C 1
ATOM 1509 O O . LEU A 1 188 ? -10.273 7.939 -6.210 1.00 79.50 188 LEU A O 1
ATOM 1513 N N . ARG A 1 189 ? -9.006 7.140 -7.886 1.00 82.94 189 ARG A N 1
ATOM 1514 C CA . ARG A 1 189 ? -10.085 7.109 -8.888 1.00 82.94 189 ARG A CA 1
ATOM 1515 C C . ARG A 1 189 ? -10.941 5.842 -8.819 1.00 82.94 189 ARG A C 1
ATOM 1517 O O . ARG A 1 189 ? -12.047 5.838 -9.355 1.00 82.94 189 ARG A O 1
ATOM 1524 N N . GLY A 1 190 ? -10.470 4.801 -8.133 1.00 80.12 190 GLY A N 1
ATOM 1525 C CA . GLY A 1 190 ? -11.105 3.485 -8.108 1.00 80.12 190 GLY A CA 1
ATOM 1526 C C . GLY A 1 190 ? -10.815 2.649 -9.357 1.00 80.12 190 GLY A C 1
ATOM 1527 O O . GLY A 1 190 ? -11.561 1.713 -9.646 1.00 80.12 190 GLY A O 1
ATOM 1528 N N . ASP A 1 191 ? -9.754 2.976 -10.096 1.00 86.44 191 ASP A N 1
ATOM 1529 C CA . ASP A 1 191 ? -9.333 2.231 -11.279 1.00 86.44 191 ASP A CA 1
ATOM 1530 C C . ASP A 1 191 ? -8.608 0.950 -10.846 1.00 86.44 191 ASP A C 1
ATOM 1532 O O . ASP A 1 191 ? -7.700 0.983 -10.020 1.00 86.44 191 ASP A O 1
ATOM 1536 N N . ASN A 1 192 ? -8.958 -0.195 -11.429 1.00 84.50 192 ASN A N 1
ATOM 1537 C CA . ASN A 1 192 ? -8.342 -1.489 -11.100 1.00 84.50 192 ASN A CA 1
ATOM 1538 C C . ASN A 1 192 ? -7.065 -1.801 -11.903 1.00 84.50 192 ASN A C 1
ATOM 1540 O O . ASN A 1 192 ? -6.537 -2.906 -11.816 1.00 84.50 192 ASN A O 1
ATOM 1544 N N . ASN A 1 193 ? -6.590 -0.849 -12.706 1.00 89.44 193 ASN A N 1
ATOM 1545 C CA . ASN A 1 193 ? -5.373 -0.950 -13.500 1.00 89.44 193 ASN A CA 1
ATOM 1546 C C . ASN A 1 193 ? -4.652 0.406 -13.546 1.00 89.44 193 ASN A C 1
ATOM 1548 O O . ASN A 1 193 ? -5.245 1.440 -13.247 1.00 89.44 193 ASN A O 1
ATOM 1552 N N . LEU A 1 194 ? -3.383 0.389 -13.954 1.00 93.44 194 LEU A N 1
ATOM 1553 C CA . LEU A 1 194 ? -2.528 1.581 -14.036 1.00 93.44 194 LEU A CA 1
ATOM 1554 C C . LEU A 1 194 ? -2.578 2.271 -15.416 1.00 93.44 194 LEU A C 1
ATOM 1556 O O . LEU A 1 194 ? -1.981 3.330 -15.622 1.00 93.44 194 LEU A O 1
ATOM 1560 N N . GLY A 1 195 ? -3.302 1.684 -16.373 1.00 92.69 195 GLY A N 1
ATOM 1561 C CA . GLY A 1 195 ? -3.650 2.295 -17.651 1.00 92.69 195 GLY A CA 1
ATOM 1562 C C . GLY A 1 195 ? -2.463 2.808 -18.471 1.00 92.69 195 GLY A C 1
ATOM 1563 O O . GLY A 1 195 ? -1.489 2.102 -18.730 1.00 92.69 195 GLY A O 1
ATOM 1564 N N . ILE A 1 196 ? -2.580 4.052 -18.949 1.00 93.94 196 ILE A N 1
ATOM 1565 C CA . ILE A 1 196 ? -1.574 4.676 -19.819 1.00 93.94 196 ILE A CA 1
ATOM 1566 C C . ILE A 1 196 ? -0.224 4.870 -19.122 1.00 93.94 196 ILE A C 1
ATOM 1568 O O . ILE A 1 196 ? 0.793 4.873 -19.808 1.00 93.94 196 ILE A O 1
ATOM 1572 N N . ALA A 1 197 ? -0.192 4.966 -17.789 1.00 94.00 197 ALA A N 1
ATOM 1573 C CA . ALA A 1 197 ? 1.050 5.197 -17.062 1.00 94.00 197 ALA A CA 1
ATOM 1574 C C . ALA A 1 197 ? 2.051 4.049 -17.266 1.00 94.00 197 ALA A C 1
ATOM 1576 O O . ALA A 1 197 ? 3.207 4.279 -17.607 1.00 94.00 197 ALA A O 1
ATOM 1577 N N . MET A 1 198 ? 1.596 2.795 -17.178 1.00 94.19 198 MET A N 1
ATOM 1578 C CA . MET A 1 198 ? 2.480 1.641 -17.405 1.00 94.19 198 MET A CA 1
ATOM 1579 C C . MET A 1 198 ? 2.851 1.461 -18.871 1.00 94.19 198 MET A C 1
ATOM 1581 O O . MET A 1 198 ? 3.946 0.997 -19.166 1.00 94.19 198 MET A O 1
ATOM 1585 N N . LYS A 1 199 ? 1.993 1.886 -19.806 1.00 93.44 199 LYS A N 1
ATOM 1586 C CA . LYS A 1 199 ? 2.331 1.892 -21.238 1.00 93.44 199 LYS A CA 1
ATOM 1587 C C . LYS A 1 199 ? 3.437 2.897 -21.550 1.00 93.44 199 LYS A C 1
ATOM 1589 O O . LYS A 1 199 ? 4.346 2.574 -22.306 1.00 93.44 199 LYS A O 1
ATOM 1594 N N . VAL A 1 200 ? 3.357 4.093 -20.964 1.00 92.38 200 VAL A N 1
ATOM 1595 C CA . VAL A 1 200 ? 4.381 5.137 -21.101 1.00 92.38 200 VAL A CA 1
ATOM 1596 C C . VAL A 1 200 ? 5.685 4.682 -20.465 1.00 92.38 200 VAL A C 1
ATOM 1598 O O . VAL A 1 200 ? 6.719 4.764 -21.115 1.00 92.38 200 VAL A O 1
ATOM 1601 N N . LEU A 1 201 ? 5.633 4.143 -19.244 1.00 90.50 201 LEU A N 1
ATOM 1602 C CA . LEU A 1 201 ? 6.824 3.626 -18.581 1.00 90.50 201 LEU A CA 1
ATOM 1603 C C . LEU A 1 201 ? 7.448 2.486 -19.396 1.00 90.50 201 LEU A C 1
ATOM 1605 O O . LEU A 1 201 ? 8.627 2.544 -19.707 1.00 90.50 201 LEU A O 1
ATOM 1609 N N . ARG A 1 202 ? 6.656 1.516 -19.864 1.00 90.25 202 ARG A N 1
ATOM 1610 C CA . ARG A 1 202 ? 7.144 0.428 -20.724 1.00 90.25 202 ARG A CA 1
ATOM 1611 C C . ARG A 1 202 ? 7.838 0.942 -21.990 1.00 90.25 202 ARG A C 1
ATOM 1613 O O . ARG A 1 202 ? 8.894 0.430 -22.322 1.00 90.25 202 ARG A O 1
ATOM 1620 N N . ALA A 1 203 ? 7.274 1.943 -22.668 1.00 89.56 203 ALA A N 1
ATOM 1621 C CA . ALA A 1 203 ? 7.874 2.546 -23.865 1.00 89.56 203 ALA A CA 1
ATOM 1622 C C . ALA A 1 203 ? 9.098 3.431 -23.573 1.00 89.56 203 ALA A C 1
ATOM 1624 O O . ALA A 1 203 ? 9.853 3.759 -24.479 1.00 89.56 203 ALA A O 1
ATOM 1625 N N . TYR A 1 204 ? 9.257 3.878 -22.329 1.00 85.62 204 TYR A N 1
ATOM 1626 C CA . TYR A 1 204 ? 10.430 4.622 -21.885 1.00 85.62 204 TYR A CA 1
ATOM 1627 C C . TYR A 1 204 ? 11.581 3.683 -21.488 1.00 85.62 204 TYR A C 1
ATOM 1629 O O . TYR A 1 204 ? 12.746 4.042 -21.642 1.00 85.62 204 TYR A O 1
ATOM 1637 N N . LEU A 1 205 ? 11.256 2.484 -20.990 1.00 79.81 205 LEU A N 1
ATOM 1638 C CA . LEU A 1 205 ? 12.225 1.480 -20.544 1.00 79.81 205 LEU A CA 1
ATOM 1639 C C . LEU A 1 205 ? 12.682 0.498 -21.649 1.00 79.81 205 LEU A C 1
ATOM 1641 O O . LEU A 1 205 ? 13.761 -0.080 -21.509 1.00 79.81 205 LEU A O 1
ATOM 1645 N N . LEU A 1 206 ? 11.886 0.296 -22.711 1.00 70.00 206 LEU A N 1
ATOM 1646 C CA . LEU A 1 206 ? 12.137 -0.623 -23.842 1.00 70.00 206 LEU A CA 1
ATOM 1647 C C . LEU A 1 206 ? 12.286 0.128 -25.168 1.00 70.00 206 LEU A C 1
ATOM 1649 O O . LEU A 1 206 ? 13.170 -0.272 -25.960 1.00 70.00 206 LEU A O 1
#

Nearest PDB structures (foldseek):
  3ppb-assembly1_B  TM=5.206E-01  e=1.565E-02  Shewanella loihica PV-4
  6o6o-assembly1_B  TM=4.332E-01  e=8.859E-03  Mycobacterium tuberculosis
  3f1b-assembly1_A-2  TM=4.376E-01  e=1.565E-02  Rhodococcus jostii RHA1
  2ibd-assembly1_B  TM=4.609E-01  e=1.804E-02  Rhodococcus jostii RHA1
  1qvu-assembly1_A  TM=6.240E-01  e=2.025E-01  Staphylococcus aureus

InterPro domains:
  IPR001647 DNA-binding HTH domain, TetR-type [PF00440] (32-77)
  IPR001647 DNA-binding HTH domain, TetR-type [PS50977] (26-86)
  IPR009057 Homedomain-like superfamily [SSF46689] (26-85)

Sequence (206 aa):
MLGYMLLGVALIILNAEIGDEMKIIDVSREDILKIGMEMLTSGNVRSLTLRDLSSQTGVSVGTLYNYFGNKEQLKREVLGYFWKLAMHQESVLDCENIDFISHVEQGYSIFFRNFQKIHNSMSNNTSNTANKCDMQANFPVKHISEKLESWIDRLIEFHTDELKKIEAICTRTEIINYIADSYMGSFLRGDNNLGIAMKVLRAYLL

Organism: Desulfosporosinus orientis (strain ATCC 19365 / DSM 765 / NCIMB 8382 / VKM B-1628 / Singapore I) (NCBI:txid768706)

Foldseek 3Di:
DPVPPVVVVVVVVVVVPPDPPLPVPVQDLLNLLVVLLLCCLLPVVPASALVVSCVVVSDDSVVVCVSQVGRLSSLQVSLLSLQCQLQVCLVPDPPPPDALLVNLFVSLLSSLVRNVVSNVVSHVVDPDDDPPSPCPPNDPLVSNLVVQLVVSLVSCVVNVVLCVVVCVPDPPVRVSVLSSCLSVVCVVVSHSGSPVSSVVVVVSSD

Mean predicted aligned error: 13.07 Å

Radius of gyration: 25.26 Å; Cα contacts (8 Å, |Δi|>4): 136; chains: 1; bounding box: 51×31×94 Å

Secondary structure (DSSP, 8-state):
--SSHHHHHHHHHHHHSS----------HHHHHHHHHHHHHSS--S---HHHHHHHH---HHHHHHHHSSHHHHHHHHHHHHHHHHHGGGGG---TT--HHHHHHHHHHHHHHHHHHHHHHHHTTS-S------TTTS--HHHHHHHHHHHHHHHHHHTHHHHTTTTTTS-HHHHHHHHHHHHHHHHHHT-SS-THHHHHHHHHH-

pLDDT: mean 72.37, std 18.32, range [35.62, 94.19]